Protein AF-A0A925LZ13-F1 (afdb_monomer)

Radius of gyration: 20.03 Å; Cα contacts (8 Å, |Δi|>4): 631; chains: 1; bounding box: 53×35×53 Å

Solvent-accessible surface area (backbone atoms only — not comparable to full-atom values): 12247 Å² total; per-residue (Å²): 123,67,67,60,50,55,46,53,31,52,48,55,41,48,53,58,71,66,52,56,82,67,32,75,48,78,46,70,73,47,80,40,49,39,68,42,67,43,74,51,25,27,38,43,37,16,72,66,11,35,38,29,21,58,50,27,52,18,35,38,39,35,62,61,14,45,35,37,39,27,34,27,33,33,29,36,68,44,72,87,72,89,57,51,84,60,32,39,16,12,34,36,39,34,74,78,40,48,81,47,51,43,69,25,37,48,37,59,39,59,42,74,44,78,76,48,68,76,46,57,78,37,70,60,68,61,47,74,67,51,76,41,31,32,76,37,62,35,23,33,28,37,38,34,27,31,27,42,50,30,37,42,45,52,74,32,88,60,42,47,54,37,70,42,68,45,82,36,46,64,46,74,34,35,34,34,36,49,59,40,59,62,80,39,75,48,68,45,41,35,38,41,36,45,96,55,41,32,34,67,26,38,37,37,34,38,24,34,91,50,84,70,76,93,30,56,49,86,42,93,79,22,54,73,75,46,63,55,95,60,46,73,68,56,67,67,64,131

Secondary structure (DSSP, 8-state):
-HHHHHHHHHHHHHHHHHPPTT-EEEPPSSEEES-EEE-SSEEEEEEEEEEEESSS-SEEE-TT-EEEEEEEEEEE-S-SSS--TTTTEEEEE-TT-EEEEEEEEEESEEES-GGGTT---B--SEEEEEEEETTS-EEEEEEEEESS-EEEEE-STTEEEE-SEE-SEEEEEEEEE----TTEEEEEEEEEE-SS-EEEEEEEEEEES-------TT-TTSPEEE--TTHHHHHT--

Foldseek 3Di:
DVPVLVVQQVVVLVVLVPDDAAEEDEADAEEHEDDHERAHAYEYADCQYEQEDCFDDSYEYDAQYEYEYENYEFENPHDPPPHDLRRQHRYEYDPNYHYAYYAYAYRGAHHDDPQQPQDDWFAAQEFEPEEAEAQAKAKEKEKTFFSAWWAKADPWPQWGKPPRTDGGFIDIIMIMGHRHHAQDWTWDWIWTGDPGHIYTYTYTYHYHNDDHPPDDSPDPPHYYRDDGPCNVVRVPDD

pLDDT: mean 91.52, std 9.77, range [44.94, 98.62]

Structure (mmCIF, N/CA/C/O backbone):
data_AF-A0A925LZ13-F1
#
_entry.id   AF-A0A925LZ13-F1
#
loop_
_atom_site.group_PDB
_atom_site.id
_atom_site.type_symbol
_atom_site.label_atom_id
_atom_site.label_alt_id
_atom_site.label_comp_id
_atom_site.label_asym_id
_atom_site.label_entity_id
_atom_site.label_seq_id
_atom_site.pdbx_PDB_ins_code
_atom_site.Cartn_x
_atom_site.Cartn_y
_atom_site.Cartn_z
_atom_site.occupancy
_atom_site.B_iso_or_equiv
_atom_site.auth_seq_id
_atom_site.auth_comp_id
_atom_site.auth_asym_id
_atom_site.auth_atom_id
_atom_site.pdbx_PDB_model_num
ATOM 1 N N . MET A 1 1 ? -27.399 -1.004 -10.487 1.00 52.03 1 MET A N 1
ATOM 2 C CA . MET A 1 1 ? -26.216 -1.666 -9.896 1.00 52.03 1 MET A CA 1
ATOM 3 C C . MET A 1 1 ? -25.896 -1.207 -8.466 1.00 52.03 1 MET A C 1
ATOM 5 O O . MET A 1 1 ? -25.243 -1.975 -7.780 1.00 52.03 1 MET A O 1
ATOM 9 N N . SER A 1 2 ? -26.399 -0.067 -7.952 1.00 61.53 2 SER A N 1
ATOM 10 C CA . SER A 1 2 ? -26.082 0.376 -6.571 1.00 61.53 2 SER A CA 1
ATOM 11 C C . SER A 1 2 ? -26.629 -0.528 -5.451 1.00 61.53 2 SER A C 1
ATOM 13 O O . SER A 1 2 ? -26.003 -0.662 -4.409 1.00 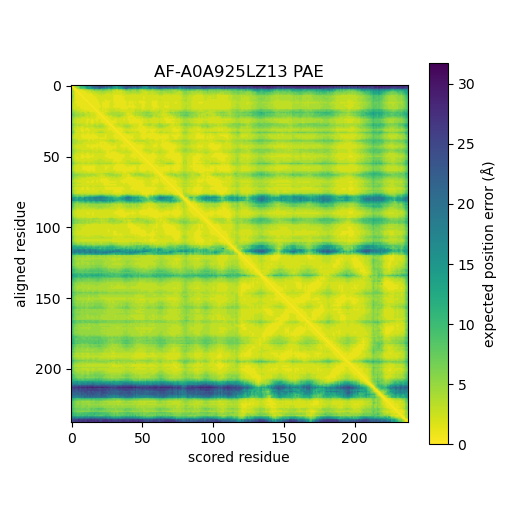61.53 2 SER A O 1
ATOM 15 N N . ASN A 1 3 ? -27.744 -1.233 -5.677 1.00 79.69 3 ASN A N 1
ATOM 16 C CA . ASN A 1 3 ? -28.437 -1.963 -4.607 1.00 79.69 3 ASN A CA 1
ATOM 17 C C . ASN A 1 3 ? -27.630 -3.133 -4.003 1.00 79.69 3 ASN A C 1
ATOM 19 O O . ASN A 1 3 ? -27.729 -3.372 -2.808 1.00 79.69 3 ASN A O 1
ATOM 23 N N . VAL A 1 4 ? -26.822 -3.854 -4.791 1.00 88.06 4 VAL A N 1
ATOM 24 C CA . VAL A 1 4 ? -26.085 -5.034 -4.284 1.00 88.06 4 VAL A CA 1
ATOM 25 C C . VAL A 1 4 ? -24.906 -4.614 -3.407 1.00 88.06 4 VAL A C 1
ATOM 27 O O . VAL A 1 4 ? -24.744 -5.137 -2.309 1.00 88.06 4 VAL A O 1
ATOM 30 N N . PHE A 1 5 ? -24.127 -3.625 -3.849 1.00 90.00 5 PHE A N 1
ATOM 31 C CA . PHE A 1 5 ? -23.012 -3.090 -3.069 1.00 90.00 5 PHE A CA 1
ATOM 32 C C . PHE A 1 5 ? -23.496 -2.420 -1.778 1.00 90.00 5 PHE A C 1
ATOM 34 O O . PHE A 1 5 ? -22.951 -2.683 -0.708 1.00 90.00 5 PHE A O 1
ATOM 41 N N . ASP A 1 6 ? -24.587 -1.653 -1.836 1.00 92.31 6 ASP A N 1
ATOM 42 C CA . ASP A 1 6 ? -25.179 -1.046 -0.640 1.00 92.31 6 ASP A CA 1
ATOM 43 C C . ASP A 1 6 ? -25.769 -2.074 0.334 1.00 92.31 6 ASP A C 1
ATOM 45 O O . ASP A 1 6 ? -25.769 -1.857 1.548 1.00 92.31 6 ASP A O 1
ATOM 49 N N . GLN A 1 7 ? -26.312 -3.187 -0.167 1.00 94.50 7 GLN A N 1
ATOM 50 C CA . GLN A 1 7 ? -26.764 -4.296 0.676 1.00 94.50 7 GLN A CA 1
ATOM 51 C C . GLN A 1 7 ? -25.583 -4.996 1.347 1.00 94.50 7 GLN A C 1
ATOM 53 O O . GLN A 1 7 ? -25.614 -5.172 2.562 1.00 94.50 7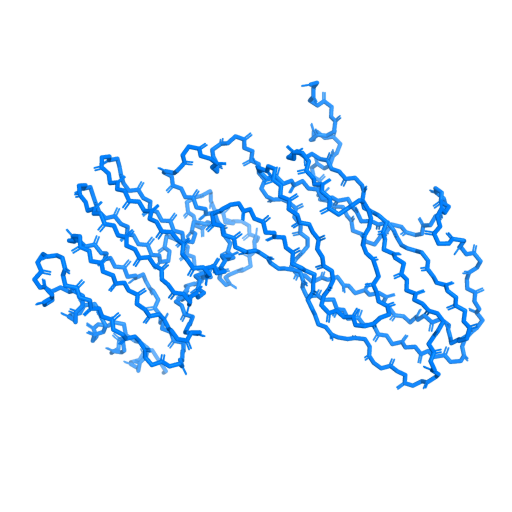 GLN A O 1
ATOM 58 N N . LEU A 1 8 ? -24.530 -5.321 0.590 1.00 95.62 8 LEU A N 1
ATOM 59 C CA . LEU A 1 8 ? -23.326 -5.959 1.122 1.00 95.62 8 LEU A CA 1
ATOM 60 C C . LEU A 1 8 ? -22.650 -5.087 2.187 1.00 95.62 8 LEU A C 1
ATOM 62 O O . LEU A 1 8 ? -22.361 -5.579 3.275 1.00 95.62 8 LEU A O 1
ATOM 66 N N . ARG A 1 9 ? -22.477 -3.782 1.921 1.00 96.81 9 ARG A N 1
ATOM 67 C CA . ARG A 1 9 ? -21.939 -2.826 2.902 1.00 96.81 9 ARG A CA 1
ATOM 68 C C . ARG A 1 9 ? -22.749 -2.828 4.191 1.00 96.81 9 ARG A C 1
ATOM 70 O O . ARG A 1 9 ? -22.185 -2.904 5.276 1.00 96.81 9 ARG A O 1
ATOM 77 N N . ARG A 1 10 ? -24.080 -2.720 4.079 1.00 97.12 10 ARG A N 1
ATOM 78 C CA . ARG A 1 10 ? -24.976 -2.683 5.245 1.00 97.12 10 ARG A CA 1
ATOM 79 C C . ARG A 1 10 ? -24.953 -3.987 6.028 1.00 97.12 10 ARG A C 1
ATOM 81 O O . ARG A 1 10 ? -25.009 -3.924 7.249 1.00 97.12 10 ARG A O 1
ATOM 88 N N . GLN A 1 11 ? -24.856 -5.127 5.348 1.00 97.00 11 GLN A N 1
ATOM 89 C CA . GLN A 1 11 ? -24.744 -6.422 6.007 1.00 97.00 11 GLN A CA 1
ATOM 90 C C . GLN A 1 11 ? -23.454 -6.504 6.826 1.00 97.00 11 GLN A C 1
ATOM 92 O O . GLN A 1 11 ? -23.523 -6.738 8.025 1.00 97.00 11 GLN A O 1
ATOM 97 N N . VAL A 1 12 ? -22.299 -6.208 6.220 1.00 97.62 12 VAL A N 1
ATOM 98 C CA . VAL A 1 12 ? -21.016 -6.240 6.943 1.00 97.62 12 VAL A CA 1
ATOM 99 C C . VAL A 1 12 ? -20.987 -5.222 8.078 1.00 97.62 12 VAL A C 1
ATOM 101 O O . VAL A 1 12 ? -20.499 -5.524 9.162 1.00 97.62 12 VAL A O 1
ATOM 104 N N . GLN A 1 13 ? -21.551 -4.030 7.871 1.00 98.44 13 GLN A N 1
ATOM 105 C CA . GLN A 1 13 ? -21.671 -3.045 8.942 1.00 98.44 13 GLN A CA 1
ATOM 106 C C . GLN A 1 13 ? -22.542 -3.562 10.097 1.00 98.44 13 GLN A C 1
ATOM 108 O O . GLN A 1 13 ? -22.174 -3.376 11.253 1.00 98.44 13 GLN A O 1
ATOM 113 N N . ALA A 1 14 ? -23.658 -4.238 9.807 1.00 98.06 14 ALA A N 1
ATOM 114 C CA . ALA A 1 14 ? -24.501 -4.848 10.831 1.00 98.06 14 ALA A CA 1
ATOM 115 C C . ALA A 1 14 ? -23.777 -5.979 11.577 1.00 98.06 14 ALA A C 1
ATOM 117 O O . ALA A 1 14 ? -23.921 -6.083 12.793 1.00 98.06 14 ALA A O 1
ATOM 118 N N . ASP A 1 15 ? -22.966 -6.778 10.879 1.00 97.81 15 ASP A N 1
ATOM 119 C CA . ASP A 1 15 ? -22.155 -7.831 11.494 1.00 97.81 15 ASP A CA 1
ATOM 120 C C . ASP A 1 15 ? -21.117 -7.222 12.451 1.00 97.81 15 ASP A C 1
ATOM 122 O O . ASP A 1 15 ? -21.039 -7.635 13.607 1.00 97.81 15 ASP A O 1
ATOM 126 N N . LEU A 1 16 ? -20.400 -6.171 12.024 1.00 97.75 16 LEU A N 1
ATOM 127 C CA . LEU A 1 16 ? -19.488 -5.393 12.877 1.00 97.75 16 LEU A CA 1
ATOM 128 C C . LEU A 1 16 ? -20.210 -4.814 14.106 1.00 97.75 16 LEU A C 1
ATOM 130 O O . LEU A 1 16 ? -19.730 -4.937 15.235 1.00 97.75 16 LEU A O 1
ATOM 134 N N . ASP A 1 17 ? -21.384 -4.213 13.901 1.00 97.19 17 ASP A N 1
ATOM 135 C CA . ASP A 1 17 ? -22.192 -3.605 14.962 1.00 97.19 17 ASP 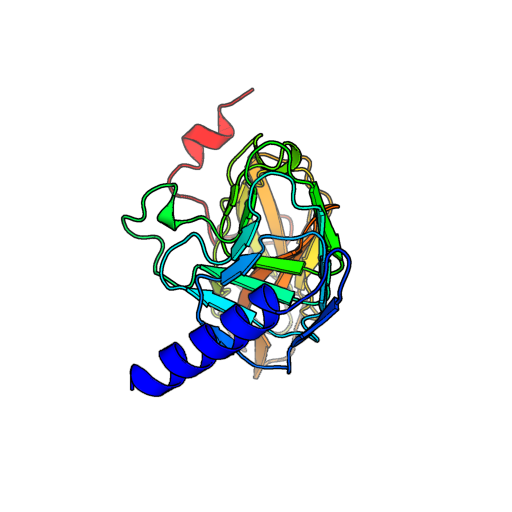A CA 1
ATOM 136 C C . ASP A 1 17 ? -22.856 -4.640 15.886 1.00 97.19 17 ASP A C 1
ATOM 138 O O . ASP A 1 17 ? -23.257 -4.289 17.001 1.00 97.19 17 ASP A O 1
ATOM 142 N N . GLY A 1 18 ? -22.941 -5.905 15.472 1.00 96.06 18 GLY A N 1
ATOM 143 C CA . GLY A 1 18 ? -23.460 -7.024 16.259 1.00 96.06 18 GLY A CA 1
ATOM 144 C C . GLY A 1 18 ? -22.417 -7.712 17.145 1.00 96.06 18 GLY A C 1
ATOM 145 O O . GLY A 1 18 ? -22.788 -8.440 18.067 1.00 96.06 18 GLY A O 1
ATOM 146 N N . LEU A 1 19 ? -21.119 -7.478 16.914 1.00 95.81 19 LEU A N 1
ATOM 147 C CA . LEU A 1 19 ? -20.057 -8.093 17.712 1.00 95.81 19 LEU A CA 1
ATOM 148 C C . LEU A 1 19 ? -20.045 -7.579 19.153 1.00 95.81 19 LEU A C 1
ATOM 150 O O . LEU A 1 19 ? -20.185 -6.383 19.428 1.00 95.81 19 LEU A O 1
ATOM 154 N N . HIS A 1 20 ? -19.774 -8.494 20.080 1.00 92.06 20 HIS A N 1
ATOM 155 C CA . HIS A 1 20 ? -19.422 -8.150 21.452 1.00 92.06 20 HIS A CA 1
ATOM 156 C C . HIS A 1 20 ? -18.004 -7.557 21.524 1.00 92.06 20 HIS A C 1
ATOM 158 O O . HIS A 1 20 ? -17.183 -7.745 20.626 1.00 92.06 20 HIS A O 1
ATOM 164 N N . GLN A 1 21 ? -17.704 -6.849 22.616 1.00 94.56 21 GLN A N 1
ATOM 165 C CA . GLN A 1 21 ? -16.373 -6.301 22.885 1.00 94.56 21 GLN A CA 1
ATOM 166 C C . GLN A 1 21 ? -15.316 -7.419 22.900 1.00 94.56 21 GLN A C 1
ATOM 168 O O . GLN A 1 21 ? -15.448 -8.386 23.646 1.00 94.56 21 GLN A O 1
ATOM 173 N N . GLY A 1 22 ? -14.264 -7.266 22.099 1.00 94.12 22 GLY A N 1
ATOM 174 C CA . GLY A 1 22 ? -13.201 -8.256 21.904 1.00 94.12 22 GLY A CA 1
ATOM 175 C C . GLY A 1 22 ? -13.546 -9.377 20.917 1.00 94.12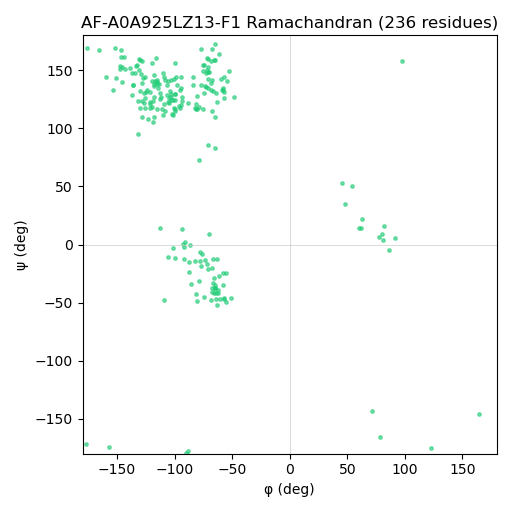 22 GLY A C 1
ATOM 176 O O . GLY A 1 22 ? -12.745 -10.293 20.758 1.00 94.12 22 GLY A O 1
ATOM 177 N N . GLY A 1 23 ? -14.716 -9.325 20.269 1.00 96.62 23 GLY A N 1
ATOM 178 C CA . GLY A 1 23 ? -15.145 -10.321 19.289 1.00 96.62 23 GLY A CA 1
ATOM 179 C C . GLY A 1 23 ? -14.273 -10.351 18.030 1.00 96.62 23 GLY A C 1
ATOM 180 O O . GLY A 1 23 ? -13.399 -9.510 17.825 1.00 96.62 23 GLY A O 1
ATOM 181 N N . SER A 1 24 ? -14.510 -11.333 17.164 1.00 97.69 24 SER A N 1
ATOM 182 C CA . SER A 1 24 ? -13.821 -11.460 15.875 1.00 97.69 24 SER A CA 1
ATOM 183 C C . SER A 1 24 ? -14.827 -11.605 14.739 1.00 97.69 24 SER A C 1
ATOM 185 O O . SER A 1 24 ? -15.859 -12.253 14.917 1.00 97.69 24 SER A O 1
ATOM 187 N N . LEU A 1 25 ? -14.522 -11.006 13.589 1.00 98.19 25 LEU A N 1
ATOM 188 C CA . LEU A 1 25 ? -15.266 -11.177 12.343 1.00 98.19 25 LEU A CA 1
ATOM 189 C C . LEU A 1 25 ? -14.310 -11.640 11.250 1.00 98.19 25 LEU A C 1
ATOM 191 O O . LEU A 1 25 ? -13.256 -11.040 11.047 1.00 98.19 25 LEU A O 1
ATOM 195 N N . GLU A 1 26 ? -14.712 -12.685 10.540 1.00 98.25 26 GLU A N 1
ATOM 196 C CA . GLU A 1 26 ? -14.018 -13.185 9.358 1.00 98.25 26 GLU A CA 1
ATOM 197 C C . GLU A 1 26 ? -14.779 -12.736 8.110 1.00 98.25 26 GLU A C 1
ATOM 199 O O . GLU A 1 26 ? -15.997 -12.913 8.006 1.00 98.25 26 GLU A O 1
ATOM 204 N N . LEU A 1 27 ? -14.065 -12.146 7.157 1.00 97.56 27 LEU A N 1
ATOM 205 C CA . LEU A 1 27 ? -14.599 -11.798 5.849 1.00 97.56 27 LEU A CA 1
ATOM 206 C C . LEU A 1 27 ? -14.300 -12.916 4.848 1.00 97.56 27 LEU A C 1
ATOM 208 O O . LEU A 1 27 ? -13.241 -13.540 4.857 1.00 97.56 27 LEU A O 1
ATOM 212 N N . GLY A 1 28 ? -15.238 -13.144 3.932 1.00 94.94 28 GLY A N 1
ATOM 213 C CA . GLY A 1 28 ? -14.989 -13.976 2.761 1.00 94.94 28 GLY A CA 1
ATOM 214 C C . GLY A 1 28 ? -14.059 -13.261 1.782 1.00 94.94 28 GLY A C 1
ATOM 215 O O . GLY A 1 28 ? -14.052 -12.037 1.696 1.00 94.94 28 GLY A O 1
ATOM 216 N N . ARG A 1 29 ? -13.296 -14.016 0.990 1.00 95.12 29 ARG A N 1
ATOM 217 C CA . ARG A 1 29 ? -12.350 -13.454 0.015 1.00 95.12 29 ARG A CA 1
ATOM 218 C C . ARG A 1 29 ? -13.070 -12.806 -1.176 1.00 95.12 29 ARG A C 1
ATOM 220 O O . ARG A 1 29 ? -13.274 -13.445 -2.207 1.00 95.12 29 ARG A O 1
ATOM 227 N N . GLN A 1 30 ? -13.450 -11.543 -1.022 1.00 95.62 30 GLN A N 1
ATOM 228 C CA . GLN A 1 30 ? -14.119 -10.728 -2.036 1.00 95.62 30 GLN A CA 1
ATOM 229 C C . GLN A 1 30 ? -13.906 -9.229 -1.773 1.00 95.62 30 GLN A C 1
ATOM 231 O O . GLN A 1 30 ? -13.159 -8.835 -0.875 1.00 95.62 30 GLN A O 1
ATOM 236 N N . GLU A 1 31 ? -14.574 -8.397 -2.565 1.00 97.12 31 GLU A N 1
ATOM 237 C CA . GLU A 1 31 ? -14.569 -6.947 -2.418 1.00 97.12 31 GLU A CA 1
ATOM 238 C C . GLU A 1 31 ? -15.767 -6.464 -1.596 1.00 97.12 31 GLU A C 1
ATOM 240 O O . GLU A 1 31 ? -16.913 -6.843 -1.843 1.00 97.12 31 GLU A O 1
ATOM 245 N N . TYR A 1 32 ? -15.492 -5.582 -0.642 1.00 97.69 32 TYR A N 1
ATOM 246 C CA . TYR A 1 32 ? -16.457 -4.988 0.262 1.00 97.69 32 TYR A CA 1
ATOM 247 C C . TYR A 1 32 ? -16.470 -3.469 0.084 1.00 97.69 32 TYR A C 1
ATOM 249 O O . TYR A 1 32 ? -15.460 -2.808 0.328 1.00 97.69 32 TYR A O 1
ATOM 257 N N . PRO A 1 33 ? -17.603 -2.886 -0.323 1.00 97.19 33 PRO A N 1
ATOM 258 C CA . PRO A 1 33 ? -17.723 -1.440 -0.420 1.00 97.19 33 PRO A CA 1
ATOM 259 C C . PRO A 1 33 ? -17.705 -0.804 0.975 1.00 97.19 33 PRO A C 1
ATOM 261 O O . PRO A 1 33 ? -18.423 -1.236 1.877 1.00 97.19 33 PRO A O 1
ATOM 264 N N . GLY A 1 34 ? -16.900 0.239 1.130 1.00 96.25 34 GLY A N 1
ATOM 265 C CA . GLY A 1 34 ? -16.884 1.142 2.271 1.00 96.25 34 GLY A CA 1
ATOM 266 C C . GLY A 1 34 ? -17.868 2.315 2.111 1.00 96.25 34 GLY A C 1
ATOM 267 O O . GLY A 1 34 ? -18.609 2.389 1.127 1.00 96.25 34 GLY A O 1
ATOM 268 N N . PRO A 1 35 ? -17.904 3.242 3.083 1.00 97.69 35 PRO A N 1
ATOM 269 C CA . PRO A 1 35 ? -17.146 3.194 4.327 1.00 97.69 35 PRO A CA 1
ATOM 270 C C . PRO A 1 35 ? -17.676 2.119 5.287 1.00 97.69 35 PRO A C 1
ATOM 272 O O . PRO A 1 35 ? -18.885 1.855 5.328 1.00 97.69 35 PRO A O 1
ATOM 275 N N . LEU A 1 36 ? -16.769 1.539 6.076 1.00 98.50 36 LEU A N 1
ATOM 276 C CA . LEU A 1 36 ? -17.087 0.690 7.228 1.00 98.50 36 LEU A CA 1
ATOM 277 C C . LEU A 1 36 ? -16.555 1.326 8.515 1.00 98.50 36 LEU A C 1
ATOM 279 O O . LEU A 1 36 ? -15.509 1.976 8.520 1.00 98.50 36 LEU A O 1
ATOM 283 N N . THR A 1 37 ? -17.276 1.144 9.618 1.00 98.50 37 THR A N 1
ATOM 284 C CA . THR A 1 37 ? -16.927 1.728 10.916 1.00 98.50 37 THR A CA 1
ATOM 285 C C . THR A 1 37 ? -16.842 0.656 11.992 1.00 98.50 37 THR A C 1
ATOM 287 O O . THR A 1 37 ? -17.802 -0.081 12.219 1.00 98.50 37 THR A O 1
ATOM 290 N N . ILE A 1 38 ? -15.704 0.608 12.682 1.00 98.19 38 ILE A N 1
ATOM 291 C CA . ILE A 1 38 ? -15.440 -0.278 13.812 1.00 98.19 38 ILE A CA 1
ATOM 292 C C . ILE A 1 38 ? -15.558 0.538 15.100 1.00 98.19 38 ILE A C 1
ATOM 294 O O . ILE A 1 38 ? -14.750 1.426 15.366 1.00 98.19 38 ILE A O 1
ATOM 298 N N . ARG A 1 39 ? -16.587 0.225 15.894 1.00 96.69 39 ARG A N 1
ATOM 299 C CA . ARG A 1 39 ? -16.954 0.969 17.117 1.00 96.69 39 ARG A CA 1
ATOM 300 C C . ARG A 1 39 ? -16.477 0.331 18.413 1.00 96.69 39 ARG A C 1
ATOM 302 O O . ARG A 1 39 ? -16.604 0.908 19.487 1.00 96.69 39 ARG A O 1
ATOM 309 N N . ARG A 1 40 ? -16.016 -0.913 18.331 1.00 95.12 40 ARG A N 1
ATOM 310 C CA . ARG A 1 40 ? -15.682 -1.755 19.481 1.00 95.12 40 ARG A CA 1
ATOM 311 C C . ARG A 1 40 ? -14.340 -2.411 19.245 1.00 95.12 40 ARG A C 1
ATOM 313 O O . ARG A 1 40 ? -13.950 -2.618 18.098 1.00 95.12 40 ARG A O 1
ATOM 320 N N . SER A 1 41 ? -13.645 -2.753 20.325 1.00 97.56 41 SER A N 1
ATOM 321 C CA . SER A 1 41 ? -12.406 -3.516 20.185 1.00 97.56 41 SER A CA 1
ATOM 322 C C . SER A 1 41 ? -12.720 -4.883 19.593 1.00 97.56 41 SER A C 1
ATOM 324 O O . SER A 1 41 ? -13.639 -5.542 20.077 1.00 97.56 41 SER A O 1
ATOM 326 N N . MET A 1 42 ? -12.001 -5.292 18.553 1.00 98.00 42 MET A N 1
ATOM 327 C CA . MET A 1 42 ? -12.272 -6.531 17.821 1.00 98.00 42 MET A CA 1
ATOM 328 C C . MET A 1 42 ? -11.102 -6.914 16.912 1.00 98.00 42 MET A C 1
ATOM 330 O O . MET A 1 42 ? -10.214 -6.098 16.655 1.00 98.00 42 MET A O 1
ATOM 334 N N . THR A 1 43 ? -11.143 -8.146 16.409 1.00 98.62 43 THR A N 1
ATOM 335 C CA . THR A 1 43 ? -10.275 -8.612 15.321 1.00 98.62 43 THR A CA 1
ATOM 336 C C . THR A 1 43 ? -11.081 -8.739 14.032 1.00 98.62 43 THR A C 1
ATOM 338 O O . THR A 1 43 ? -12.118 -9.405 14.018 1.00 98.62 43 THR A O 1
ATOM 341 N N . LEU A 1 44 ? -10.597 -8.145 12.943 1.00 98.50 44 LEU A N 1
ATOM 342 C CA . LEU A 1 44 ? -11.142 -8.328 11.599 1.00 98.50 44 LEU A CA 1
ATOM 343 C C . LEU A 1 44 ? -10.142 -9.119 10.757 1.00 98.50 44 LEU A C 1
ATOM 345 O O . LEU A 1 44 ? -9.068 -8.617 10.425 1.00 98.50 44 LEU A O 1
ATOM 349 N N . GLU A 1 45 ? -10.502 -10.348 10.406 1.00 98.38 45 GLU A N 1
ATOM 350 C CA . GLU A 1 45 ? -9.711 -11.227 9.547 1.00 98.38 45 GLU A CA 1
ATOM 351 C C . GLU A 1 45 ? -10.266 -11.194 8.123 1.00 98.38 45 GLU A C 1
ATOM 353 O O . GLU A 1 45 ? -11.415 -11.555 7.875 1.00 98.38 45 GLU A O 1
ATOM 358 N N . GLY A 1 46 ? -9.457 -10.711 7.183 1.00 97.69 46 GLY A N 1
ATOM 359 C CA . GLY A 1 46 ? -9.873 -10.472 5.809 1.00 97.69 46 GLY A CA 1
ATOM 360 C C . GLY A 1 46 ? -9.737 -11.673 4.877 1.00 97.69 46 GLY A C 1
ATOM 361 O O . GLY A 1 46 ? -10.394 -11.690 3.840 1.00 97.69 46 GLY A O 1
ATOM 362 N N . HIS A 1 47 ? -8.861 -12.644 5.166 1.00 96.38 47 HIS A N 1
ATOM 363 C CA . HIS A 1 47 ? -8.522 -13.734 4.235 1.00 96.38 47 HIS A CA 1
ATOM 364 C C . HIS A 1 47 ? -8.199 -13.267 2.793 1.00 96.38 47 HIS A C 1
ATOM 366 O O . HIS A 1 47 ? -8.502 -13.939 1.801 1.00 96.38 47 HIS A O 1
ATOM 372 N N . GLY A 1 48 ? -7.574 -12.094 2.663 1.00 95.69 48 GLY A N 1
ATOM 373 C CA . GLY A 1 48 ? -7.247 -11.442 1.395 1.00 95.69 48 GLY A CA 1
ATOM 374 C C . GLY A 1 48 ? -8.398 -10.656 0.760 1.00 95.69 48 GLY A C 1
ATOM 375 O O . GLY A 1 48 ? -8.327 -10.367 -0.435 1.00 95.69 48 GLY A O 1
ATOM 376 N N . ALA A 1 49 ? -9.457 -10.349 1.512 1.00 98.06 49 ALA A N 1
ATOM 377 C CA . ALA A 1 49 ? -10.526 -9.449 1.093 1.00 98.06 49 ALA A CA 1
ATOM 378 C C . ALA A 1 49 ? -10.027 -8.010 0.892 1.00 98.06 49 ALA A C 1
ATOM 380 O O . ALA A 1 49 ? -9.025 -7.592 1.479 1.00 98.06 49 ALA A O 1
ATOM 381 N N . THR A 1 50 ? -10.781 -7.239 0.111 1.00 98.50 50 THR A N 1
ATOM 382 C CA . THR A 1 50 ? -10.530 -5.810 -0.103 1.00 98.50 50 THR A CA 1
ATOM 383 C C . THR A 1 50 ? -11.720 -5.000 0.380 1.00 98.50 50 THR A C 1
ATOM 385 O O . THR A 1 50 ? -12.823 -5.192 -0.121 1.00 98.50 50 THR A O 1
ATOM 388 N N . ILE A 1 51 ? -11.508 -4.061 1.299 1.00 98.56 51 ILE A N 1
ATOM 389 C CA . ILE A 1 51 ? -12.470 -2.997 1.595 1.00 98.56 51 ILE A CA 1
ATOM 390 C C . ILE A 1 51 ? -12.083 -1.785 0.753 1.00 98.56 51 ILE A C 1
ATOM 392 O O . ILE A 1 51 ? -10.932 -1.350 0.801 1.00 98.56 51 ILE A O 1
ATOM 396 N N . TRP A 1 52 ? -13.015 -1.234 -0.017 1.00 98.12 52 TRP A N 1
ATOM 397 C CA . TRP A 1 52 ? -12.707 -0.142 -0.938 1.00 98.12 52 TRP A CA 1
ATOM 398 C C . TRP A 1 52 ? -13.771 0.947 -0.962 1.00 98.12 52 TRP A C 1
ATOM 400 O O . TRP A 1 52 ? -14.953 0.691 -0.748 1.00 98.12 52 TRP A O 1
ATOM 410 N N . ALA A 1 53 ? -13.359 2.169 -1.275 1.00 96.88 53 ALA A N 1
ATOM 411 C CA . ALA A 1 53 ? -14.266 3.245 -1.662 1.00 96.88 53 ALA A CA 1
ATOM 412 C C . ALA A 1 53 ? -13.608 4.117 -2.739 1.00 96.88 53 ALA A C 1
ATOM 414 O O . ALA A 1 53 ? -12.391 4.067 -2.930 1.00 96.88 53 ALA A O 1
ATOM 415 N N . LEU A 1 54 ? -14.404 4.897 -3.474 1.00 94.69 54 LEU A N 1
ATOM 416 C CA . LEU A 1 54 ? -13.858 5.862 -4.436 1.00 94.69 54 LEU A CA 1
ATOM 417 C C . LEU A 1 54 ? -13.113 6.987 -3.714 1.00 94.69 54 LEU A C 1
ATOM 419 O O . LEU A 1 54 ? -12.030 7.371 -4.136 1.00 94.69 54 LEU A O 1
ATOM 423 N N . THR A 1 55 ? -13.667 7.451 -2.599 1.00 95.12 55 THR A N 1
ATOM 424 C CA . THR A 1 55 ? -13.075 8.455 -1.720 1.00 95.12 55 THR A CA 1
ATOM 425 C C . THR A 1 55 ? -13.122 7.974 -0.274 1.00 95.12 55 THR A C 1
ATOM 427 O O . THR A 1 55 ? -13.984 7.185 0.120 1.00 95.12 55 THR A O 1
ATOM 430 N N . GLY A 1 56 ? -12.144 8.416 0.501 1.00 95.06 56 GLY A N 1
ATOM 431 C CA . GLY A 1 56 ? -11.977 8.128 1.913 1.00 95.06 56 GLY A CA 1
ATOM 432 C C . GLY A 1 56 ? -12.907 8.922 2.837 1.00 95.06 56 GLY A C 1
ATOM 433 O O . GLY A 1 56 ? -13.525 9.900 2.410 1.00 95.06 56 GLY A O 1
ATOM 434 N N . PRO A 1 57 ? -12.975 8.541 4.126 1.00 97.31 57 PRO A N 1
ATOM 435 C CA . PRO A 1 57 ? -12.320 7.380 4.738 1.00 97.31 57 PRO A CA 1
ATOM 436 C C . PRO A 1 57 ? -12.960 6.040 4.329 1.00 97.31 57 PRO A C 1
ATOM 438 O O . PRO A 1 57 ? -14.179 5.909 4.346 1.00 97.31 57 PRO A O 1
ATOM 441 N N . VAL A 1 58 ? -12.156 5.021 4.001 1.00 98.44 58 VAL A N 1
ATOM 442 C CA . VAL A 1 58 ? -12.665 3.682 3.615 1.00 98.44 58 VAL A CA 1
ATOM 443 C C . VAL A 1 58 ? -13.021 2.841 4.847 1.00 98.44 58 VAL A C 1
ATOM 445 O O . VAL A 1 58 ? -14.064 2.186 4.888 1.00 98.44 58 VAL A O 1
ATOM 448 N N . LEU A 1 59 ? -12.166 2.876 5.869 1.00 98.56 59 LEU A N 1
ATOM 449 C CA . LEU A 1 59 ? -12.363 2.210 7.152 1.00 98.56 59 LEU A CA 1
ATOM 450 C C . LEU A 1 59 ? -12.123 3.203 8.291 1.00 98.56 59 LEU A C 1
ATOM 452 O O . LEU A 1 59 ? -11.112 3.902 8.308 1.00 98.56 59 LEU A O 1
ATOM 456 N N . ILE A 1 60 ? -13.039 3.249 9.253 1.00 98.44 60 ILE A N 1
ATOM 457 C CA . ILE A 1 60 ? -12.978 4.157 10.402 1.00 98.44 60 ILE A CA 1
ATOM 458 C C . ILE A 1 60 ? -12.899 3.330 11.684 1.00 98.44 60 ILE A C 1
ATOM 460 O O . ILE A 1 60 ? -13.759 2.485 11.927 1.00 98.44 60 ILE A O 1
ATOM 464 N N . VAL A 1 61 ? -11.902 3.603 12.522 1.00 98.06 61 VAL A N 1
ATOM 465 C CA . VAL A 1 61 ? -11.791 3.091 13.894 1.00 98.06 61 VAL A CA 1
ATOM 466 C C . VAL A 1 61 ? -12.218 4.207 14.846 1.00 98.06 61 VAL A C 1
ATOM 468 O O . VAL A 1 61 ? -11.547 5.239 14.932 1.00 98.06 61 VAL A O 1
ATOM 471 N N . GLU A 1 62 ? -13.362 4.032 15.513 1.00 96.75 62 GLU A N 1
ATOM 472 C CA . GLU A 1 62 ? -13.910 5.039 16.432 1.00 96.75 62 GLU A CA 1
ATOM 473 C C . GLU A 1 62 ? -13.142 5.107 17.756 1.00 96.75 62 GLU A C 1
ATOM 475 O O . GLU A 1 62 ? -12.541 4.128 18.205 1.00 96.75 62 GLU A O 1
ATOM 480 N N . ALA A 1 63 ? -13.213 6.282 18.389 1.00 94.88 63 ALA A N 1
ATOM 481 C CA . ALA A 1 63 ? -12.510 6.615 19.621 1.00 94.88 63 ALA A CA 1
ATOM 482 C C . ALA A 1 63 ? -12.657 5.533 20.706 1.00 94.88 63 ALA A C 1
ATOM 484 O O . ALA A 1 63 ? -13.763 5.156 21.093 1.00 94.88 63 ALA A O 1
ATOM 485 N N . GLY A 1 64 ? -11.524 5.072 21.240 1.00 91.88 64 GLY A N 1
ATOM 486 C CA . GLY A 1 64 ? -11.474 4.096 22.333 1.00 91.88 64 GLY A CA 1
ATOM 487 C C . GLY A 1 64 ? -11.534 2.631 21.893 1.00 91.88 64 GLY A C 1
ATOM 488 O O . GLY A 1 64 ? -11.369 1.743 22.735 1.00 91.88 64 GLY A O 1
ATOM 489 N N . ALA A 1 65 ? -11.728 2.349 20.602 1.00 94.50 65 ALA A N 1
ATOM 490 C CA . ALA A 1 65 ? -11.630 0.991 20.083 1.00 94.50 65 ALA A CA 1
ATOM 491 C C . ALA A 1 65 ? -10.164 0.518 20.036 1.00 94.50 65 ALA A C 1
ATOM 493 O O . ALA A 1 65 ? -9.238 1.291 19.806 1.00 94.50 65 ALA A O 1
ATOM 494 N N . LYS A 1 66 ? -9.960 -0.785 20.244 1.00 96.56 66 LYS A N 1
ATOM 495 C CA . LYS A 1 66 ? -8.666 -1.466 20.056 1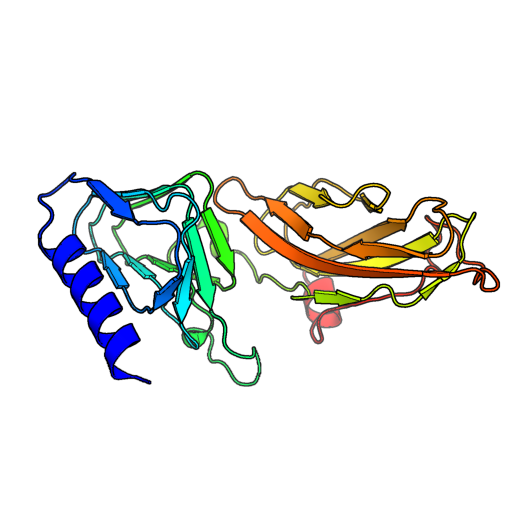.00 96.56 66 LYS A CA 1
ATOM 496 C C . LYS A 1 66 ? -8.851 -2.527 18.987 1.00 96.56 66 LYS A C 1
ATOM 498 O O . LYS A 1 66 ? -9.520 -3.527 19.247 1.00 96.56 66 LYS A O 1
ATOM 503 N N . VAL A 1 67 ? -8.346 -2.277 17.791 1.00 97.94 67 VAL A N 1
ATOM 504 C CA . VAL A 1 67 ? -8.670 -3.070 16.605 1.00 97.94 67 VAL A CA 1
ATOM 505 C C . VAL A 1 67 ? -7.434 -3.794 16.107 1.00 97.94 67 VAL A C 1
ATOM 507 O O . VAL A 1 67 ? -6.376 -3.185 15.988 1.00 97.94 67 VAL A O 1
ATOM 510 N N . HIS A 1 68 ? -7.592 -5.076 15.787 1.00 98.38 68 HIS A N 1
ATOM 511 C CA . HIS A 1 68 ? -6.590 -5.858 15.069 1.00 98.38 68 HIS A CA 1
ATOM 512 C C . HIS A 1 68 ? -7.100 -6.183 13.667 1.00 98.38 68 HIS A C 1
ATOM 514 O O . HIS A 1 68 ? -8.119 -6.861 13.528 1.00 98.38 68 HIS A O 1
ATOM 520 N N . LEU A 1 69 ? -6.430 -5.696 12.625 1.00 98.56 69 LEU A N 1
ATOM 521 C CA . LEU A 1 69 ? -6.772 -6.013 11.235 1.00 98.56 69 LEU A CA 1
ATOM 522 C C . LEU A 1 69 ? -5.773 -7.022 10.674 1.00 98.56 69 LEU A C 1
ATOM 524 O O . LEU A 1 69 ? -4.564 -6.816 10.775 1.00 98.56 69 LEU A O 1
ATOM 528 N N . LYS A 1 70 ? -6.278 -8.081 10.039 1.00 98.38 70 LYS A N 1
ATOM 529 C CA . LYS A 1 70 ? -5.463 -9.179 9.516 1.00 98.38 70 LYS A CA 1
ATOM 530 C C . LYS A 1 70 ? -5.763 -9.491 8.056 1.00 98.38 70 LYS A C 1
ATOM 532 O O . LYS A 1 70 ? -6.932 -9.545 7.680 1.00 98.38 70 LYS A O 1
ATOM 537 N N . ASN A 1 71 ? -4.722 -9.758 7.262 1.00 98.06 71 ASN A N 1
ATOM 538 C CA . ASN A 1 71 ? -4.803 -10.276 5.886 1.00 98.06 71 ASN A CA 1
ATOM 539 C C . ASN A 1 71 ? -5.860 -9.551 5.035 1.00 98.06 71 ASN A C 1
ATOM 541 O O . ASN A 1 71 ? -6.766 -10.169 4.472 1.00 98.06 71 ASN A O 1
ATOM 545 N N . LEU A 1 72 ? -5.781 -8.225 4.984 1.00 97.94 72 LEU A N 1
ATOM 546 C CA . LEU A 1 72 ? -6.830 -7.369 4.435 1.00 97.94 72 LEU A CA 1
ATOM 547 C C . LEU A 1 72 ? -6.225 -6.312 3.517 1.00 97.94 72 LEU A C 1
ATOM 549 O O . LEU A 1 72 ? -5.126 -5.820 3.767 1.00 97.94 72 LEU A O 1
ATOM 553 N N . ARG A 1 73 ? -6.957 -5.916 2.478 1.00 98.44 73 ARG A N 1
ATOM 554 C CA . ARG A 1 73 ? -6.646 -4.714 1.701 1.00 98.44 73 ARG A CA 1
ATOM 555 C C . ARG A 1 73 ? -7.632 -3.607 2.019 1.00 98.44 73 ARG A C 1
ATOM 557 O O . ARG A 1 73 ? -8.831 -3.862 2.100 1.00 98.44 73 ARG A O 1
ATOM 564 N N . VAL A 1 74 ? -7.136 -2.385 2.171 1.00 98.50 74 VAL A N 1
ATOM 565 C CA . VAL A 1 74 ? -7.974 -1.190 2.323 1.00 98.50 74 VAL A CA 1
ATOM 566 C C . VAL A 1 74 ? -7.573 -0.163 1.272 1.00 98.50 74 VAL A C 1
ATOM 568 O O . VAL A 1 74 ? -6.427 0.294 1.256 1.00 98.50 74 VAL A O 1
ATOM 571 N N . GLU A 1 75 ? -8.497 0.178 0.373 1.00 97.50 75 GLU A N 1
ATOM 572 C CA . GLU A 1 75 ? -8.175 0.921 -0.849 1.00 97.50 75 GLU A CA 1
ATOM 573 C C . GLU A 1 75 ? -9.098 2.120 -1.104 1.00 97.50 75 GLU A C 1
ATOM 575 O O . GLU A 1 75 ? -10.310 1.983 -1.273 1.00 97.50 75 GLU A O 1
ATOM 580 N N . VAL A 1 76 ? -8.497 3.302 -1.226 1.00 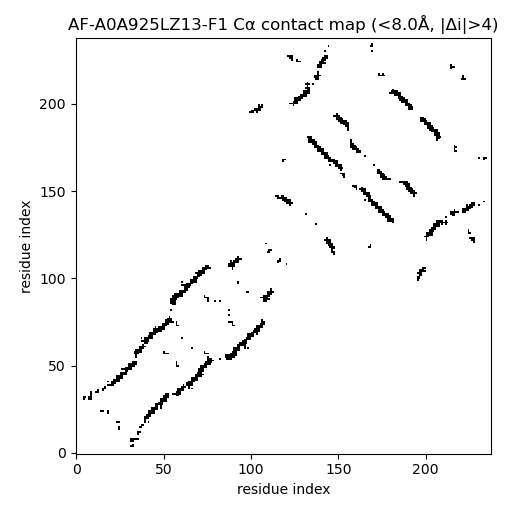95.75 76 VAL A N 1
ATOM 581 C CA . VAL A 1 76 ? -9.077 4.421 -1.971 1.00 95.75 76 VAL A CA 1
ATOM 582 C C . VAL A 1 76 ? -8.799 4.174 -3.452 1.00 95.75 76 VAL A C 1
ATOM 584 O O . VAL A 1 76 ? -7.647 4.087 -3.886 1.00 95.75 76 VAL A O 1
ATOM 587 N N . THR A 1 77 ? -9.868 4.011 -4.223 1.00 93.69 77 THR A N 1
ATOM 588 C CA . THR A 1 77 ? -9.827 3.571 -5.629 1.00 93.69 77 THR A CA 1
ATOM 589 C C . THR A 1 77 ? -10.091 4.693 -6.625 1.00 93.69 77 THR A C 1
ATOM 591 O O . THR A 1 77 ? -9.858 4.501 -7.818 1.00 93.69 77 THR A O 1
ATOM 594 N N . GLY A 1 78 ? -10.537 5.861 -6.154 1.00 87.75 78 GLY A N 1
ATOM 595 C CA . GLY A 1 78 ? -10.706 7.043 -6.988 1.00 87.75 78 GLY A CA 1
ATOM 596 C C . GLY A 1 78 ? -9.396 7.518 -7.616 1.00 87.75 78 GLY A C 1
ATOM 597 O O . GLY A 1 78 ? -8.286 7.130 -7.225 1.00 87.75 78 GLY A O 1
ATOM 598 N N . GLU A 1 79 ? -9.537 8.368 -8.625 1.00 78.81 79 GLU A N 1
ATOM 599 C CA . GLU A 1 79 ? -8.411 9.051 -9.251 1.00 78.81 79 GLU A CA 1
ATOM 600 C C . GLU A 1 79 ? -7.889 10.145 -8.320 1.00 78.81 79 GLU A C 1
ATOM 602 O O . GLU A 1 79 ? -8.675 10.902 -7.765 1.00 78.81 79 GLU A O 1
ATOM 607 N N . ASP A 1 80 ? -6.567 10.263 -8.177 1.00 71.00 80 ASP A N 1
ATOM 608 C CA . ASP A 1 80 ? -5.920 11.222 -7.257 1.00 71.00 80 ASP A CA 1
ATOM 609 C C . ASP A 1 80 ? -6.064 12.691 -7.716 1.00 71.00 80 ASP A C 1
ATOM 611 O O . ASP A 1 80 ? -5.413 13.586 -7.185 1.00 71.00 80 ASP A O 1
ATOM 615 N N . ILE A 1 81 ? -6.886 12.947 -8.736 1.00 69.81 81 ILE A N 1
ATOM 616 C CA . ILE A 1 81 ? -7.124 14.271 -9.301 1.00 69.81 81 ILE A CA 1
ATOM 617 C C . ILE A 1 81 ? -8.150 14.978 -8.413 1.00 69.81 81 ILE A C 1
ATOM 619 O O . ILE A 1 81 ? -9.262 14.490 -8.235 1.00 69.81 81 ILE A O 1
ATOM 623 N N . ASP A 1 82 ? -7.762 16.126 -7.860 1.00 71.44 82 ASP A N 1
ATOM 624 C CA . ASP A 1 82 ? -8.608 17.013 -7.049 1.00 71.44 82 ASP A CA 1
ATOM 625 C C . ASP A 1 82 ? -9.161 16.419 -5.735 1.00 71.44 82 ASP A C 1
ATOM 627 O O . ASP A 1 82 ? -10.032 17.029 -5.112 1.00 71.44 82 ASP A O 1
ATOM 631 N N . MET A 1 83 ? -8.642 15.278 -5.260 1.00 79.81 83 MET A N 1
ATOM 632 C CA . MET A 1 83 ? -9.003 14.764 -3.934 1.00 79.81 83 MET A CA 1
ATOM 633 C C . MET A 1 83 ? -8.480 15.680 -2.826 1.00 79.81 83 MET A C 1
ATOM 635 O O . MET A 1 83 ? -7.307 16.057 -2.780 1.00 79.81 83 MET A O 1
ATOM 639 N N . SER A 1 84 ? -9.349 16.001 -1.874 1.00 85.94 84 SER A N 1
ATOM 640 C CA . SER A 1 84 ? -8.931 16.625 -0.624 1.00 85.94 84 SER A CA 1
ATOM 641 C C . SER A 1 84 ? -8.119 15.644 0.242 1.00 85.94 84 SER A C 1
ATOM 643 O O . SER A 1 84 ? -8.303 14.427 0.149 1.00 85.94 84 SER A O 1
ATOM 645 N N . PRO A 1 85 ? -7.284 16.131 1.181 1.00 86.19 85 PRO A N 1
ATOM 646 C CA . PRO A 1 85 ? -6.504 15.261 2.068 1.00 86.19 85 PRO A CA 1
ATOM 647 C C . PRO A 1 85 ? -7.332 14.248 2.875 1.00 86.19 85 PRO A C 1
ATOM 649 O O . PRO A 1 85 ? -6.803 13.228 3.308 1.00 86.19 85 PRO A O 1
ATOM 652 N N . THR A 1 86 ? -8.616 14.533 3.112 1.00 88.38 86 THR A N 1
ATOM 653 C CA . THR A 1 86 ? -9.555 13.625 3.786 1.00 88.38 86 THR A CA 1
ATOM 654 C C . THR A 1 86 ? -10.085 12.528 2.866 1.00 88.38 86 THR A C 1
ATOM 656 O O . THR A 1 86 ? -10.330 11.415 3.325 1.00 88.38 86 THR A O 1
ATOM 659 N N . GLU A 1 87 ? -10.226 12.811 1.573 1.00 92.00 87 GLU A N 1
ATOM 660 C CA . GLU A 1 87 ? -10.693 11.846 0.572 1.00 92.00 87 GLU A CA 1
ATOM 661 C C . GLU A 1 87 ? -9.595 10.849 0.180 1.00 92.00 87 GLU A C 1
ATOM 663 O O . GLU A 1 87 ? -9.898 9.755 -0.281 1.00 92.00 87 GLU A O 1
ATOM 668 N N . GLU A 1 88 ? -8.325 11.153 0.448 1.00 91.50 88 GLU A N 1
ATOM 669 C CA . GLU A 1 88 ? -7.221 10.200 0.276 1.00 91.50 88 GLU A CA 1
ATOM 670 C C . GLU A 1 88 ? -7.124 9.161 1.410 1.00 91.50 88 GLU A C 1
ATOM 672 O O . GLU A 1 88 ? -6.298 8.245 1.351 1.00 91.50 88 GLU A O 1
ATOM 677 N N . VAL A 1 89 ? -7.921 9.286 2.477 1.00 94.19 89 VAL A N 1
ATOM 678 C CA . VAL A 1 89 ? -7.796 8.440 3.672 1.00 94.19 89 VAL A CA 1
ATOM 679 C C . VAL A 1 89 ? -8.345 7.035 3.412 1.00 94.19 89 VAL A C 1
ATOM 681 O O . VAL A 1 89 ? -9.534 6.828 3.212 1.00 94.19 89 VAL A O 1
ATOM 684 N N . ALA A 1 90 ? -7.488 6.023 3.480 1.00 96.69 90 ALA A N 1
ATOM 685 C CA . ALA A 1 90 ? -7.914 4.628 3.479 1.00 96.69 90 ALA A CA 1
ATOM 686 C C . ALA A 1 90 ? -8.386 4.208 4.875 1.00 96.69 90 ALA A C 1
ATOM 688 O O . ALA A 1 90 ? -9.471 3.659 5.033 1.00 96.69 90 ALA A O 1
ATOM 689 N N . ILE A 1 91 ? -7.594 4.506 5.904 1.00 97.44 91 ILE A N 1
ATOM 690 C CA . ILE A 1 91 ? -7.910 4.130 7.283 1.00 97.44 91 ILE A CA 1
ATOM 691 C C . ILE A 1 91 ? -7.854 5.378 8.152 1.00 97.44 91 ILE A C 1
ATOM 693 O O . ILE A 1 91 ? -6.816 6.033 8.220 1.00 97.44 91 ILE A O 1
ATOM 697 N N . GLN A 1 92 ? -8.956 5.693 8.823 1.00 97.25 92 GLN A N 1
ATOM 698 C CA . GLN A 1 92 ? -9.028 6.763 9.809 1.00 97.25 92 GLN A CA 1
ATOM 699 C C . GLN A 1 92 ? -9.060 6.168 11.216 1.00 97.25 92 GLN A C 1
ATOM 701 O O . GLN A 1 92 ? -9.978 5.422 11.551 1.00 97.25 92 GLN A O 1
ATOM 706 N N . VAL A 1 93 ? -8.091 6.531 12.054 1.00 96.50 93 VAL A N 1
ATOM 707 C CA . VAL A 1 93 ? -8.021 6.135 13.464 1.00 96.50 93 VAL A CA 1
ATOM 708 C C . VAL A 1 93 ? -8.324 7.348 14.333 1.00 96.50 93 VAL A C 1
ATOM 710 O O . VAL A 1 93 ? -7.586 8.331 14.335 1.00 96.50 93 VAL A O 1
ATOM 713 N N . GLN A 1 94 ? -9.433 7.310 15.067 1.00 95.81 94 GLN A N 1
ATOM 714 C CA . GLN A 1 94 ? -9.793 8.408 15.961 1.00 95.81 94 GLN A CA 1
ATOM 715 C C . GLN A 1 94 ? -8.936 8.405 17.232 1.00 95.81 94 GLN A C 1
ATOM 717 O O . GLN A 1 94 ? -8.447 7.365 17.679 1.00 95.81 94 GLN A O 1
ATOM 722 N N . ALA A 1 95 ? -8.784 9.582 17.841 1.00 92.38 95 ALA A N 1
ATOM 723 C CA . ALA A 1 95 ? -7.983 9.765 19.047 1.00 92.38 95 ALA A CA 1
ATOM 724 C C . ALA A 1 95 ? -8.403 8.816 20.186 1.00 92.38 95 ALA A C 1
ATOM 726 O O . ALA A 1 95 ? -9.588 8.577 20.413 1.00 92.38 95 ALA A O 1
ATOM 727 N N . GLY A 1 96 ? -7.414 8.300 20.922 1.00 91.69 96 GLY A N 1
ATOM 728 C CA . GLY A 1 96 ? -7.633 7.362 22.029 1.00 91.69 96 GLY A CA 1
ATOM 729 C C . GLY A 1 96 ? -7.923 5.919 21.604 1.00 91.69 96 GLY A C 1
ATOM 730 O O . GLY A 1 96 ? -8.247 5.104 22.464 1.00 91.69 96 GLY A O 1
ATOM 731 N N . SER A 1 97 ? -7.816 5.606 20.311 1.00 93.38 97 SER A N 1
ATOM 732 C CA . SER A 1 97 ? -7.947 4.247 19.770 1.00 93.38 97 SER A CA 1
ATOM 733 C C . SER A 1 97 ? -6.580 3.622 19.504 1.00 93.38 97 SER A C 1
ATOM 735 O O . SER A 1 97 ? -5.612 4.338 19.248 1.00 93.38 97 SER A O 1
ATOM 737 N N . ASP A 1 98 ? -6.535 2.291 19.484 1.00 92.38 98 ASP A N 1
ATOM 738 C CA . ASP A 1 98 ? -5.363 1.512 19.079 1.00 92.38 98 ASP A CA 1
ATOM 739 C C . ASP A 1 98 ? -5.685 0.716 17.807 1.00 92.38 98 ASP A C 1
ATOM 741 O O . ASP A 1 98 ? -6.761 0.121 17.695 1.00 92.38 98 ASP A O 1
ATOM 745 N N . LEU A 1 99 ? -4.741 0.672 16.868 1.00 95.88 99 LEU A N 1
ATOM 746 C CA . LEU A 1 99 ? -4.840 -0.124 15.647 1.00 95.88 99 LEU A CA 1
ATOM 747 C C . LEU A 1 99 ? -3.561 -0.943 15.468 1.00 95.88 99 LEU A C 1
ATOM 749 O O . LEU A 1 99 ? -2.484 -0.371 15.295 1.00 95.88 99 LEU A O 1
ATOM 753 N N . ASP A 1 100 ? -3.707 -2.263 15.488 1.00 96.00 100 ASP A N 1
ATOM 754 C CA . ASP A 1 100 ? -2.667 -3.215 15.107 1.00 96.00 100 ASP A CA 1
ATOM 755 C C . ASP A 1 100 ? -2.991 -3.819 13.733 1.00 96.00 100 ASP A C 1
ATOM 757 O O . ASP A 1 100 ? -4.157 -4.052 13.393 1.00 96.00 100 ASP A O 1
ATOM 761 N N . LEU A 1 101 ? -1.955 -4.001 12.915 1.00 97.12 101 LEU A N 1
ATOM 762 C CA . LEU A 1 101 ? -2.061 -4.433 11.525 1.00 97.12 101 LEU A CA 1
ATOM 763 C C . LEU A 1 101 ? -1.135 -5.626 11.278 1.00 97.12 101 LEU A C 1
ATOM 765 O O . LEU A 1 101 ? 0.085 -5.541 11.418 1.00 97.12 101 LEU A O 1
ATOM 769 N N . GLU A 1 102 ? -1.711 -6.724 10.806 1.00 97.31 102 GLU A N 1
ATOM 770 C CA . GLU A 1 102 ? -0.996 -7.948 10.465 1.00 97.31 102 GLU A CA 1
ATOM 771 C C . GLU A 1 102 ? -1.279 -8.314 9.006 1.00 97.31 102 GLU A C 1
ATOM 773 O O . GLU A 1 102 ? -2.373 -8.733 8.646 1.00 97.31 102 GLU A O 1
ATOM 778 N N . ASP A 1 103 ? -0.280 -8.146 8.143 1.00 96.62 103 ASP A N 1
ATOM 779 C CA . ASP A 1 103 ? -0.435 -8.365 6.700 1.00 96.62 103 ASP A CA 1
ATOM 780 C C . ASP A 1 103 ? -1.594 -7.564 6.071 1.00 96.62 103 ASP A C 1
ATOM 782 O O . ASP A 1 103 ? -2.459 -8.089 5.368 1.00 96.62 103 ASP A O 1
ATOM 786 N N . VAL A 1 104 ? -1.615 -6.261 6.353 1.00 98.00 104 VAL A N 1
ATOM 787 C CA . VAL A 1 104 ? -2.584 -5.338 5.761 1.00 98.00 104 VAL A CA 1
ATOM 788 C C . VAL A 1 104 ? -1.928 -4.553 4.633 1.00 98.00 104 VAL A C 1
ATOM 790 O O . VAL A 1 104 ? -0.901 -3.894 4.836 1.00 98.00 104 VAL A O 1
ATOM 793 N N . GLU A 1 105 ? -2.515 -4.619 3.438 1.00 97.81 105 GLU A N 1
ATOM 794 C CA . GLU A 1 105 ? -2.119 -3.782 2.307 1.00 97.81 105 GLU A CA 1
ATOM 795 C C . GLU A 1 105 ? -3.007 -2.523 2.244 1.00 97.81 105 GLU A C 1
ATOM 797 O O . GLU A 1 105 ? -4.228 -2.599 2.376 1.00 97.81 105 GLU A O 1
ATOM 802 N N . VAL A 1 106 ? -2.409 -1.348 2.037 1.00 96.62 106 VAL A N 1
ATOM 803 C CA . VAL A 1 106 ? -3.126 -0.066 2.023 1.00 96.62 106 VAL A CA 1
ATOM 804 C C . VAL A 1 106 ? -2.837 0.715 0.747 1.00 96.62 106 VAL A C 1
ATOM 806 O O . VAL A 1 106 ? -1.682 0.957 0.385 1.00 96.62 106 VAL A O 1
ATOM 809 N N . ARG A 1 107 ? -3.899 1.192 0.096 1.00 94.19 107 ARG A N 1
ATOM 810 C CA . ARG A 1 107 ? -3.834 2.204 -0.962 1.00 94.19 107 ARG A CA 1
ATOM 811 C C . ARG A 1 107 ? -4.603 3.442 -0.506 1.00 94.19 107 ARG A C 1
ATOM 813 O O . ARG A 1 107 ? -5.817 3.403 -0.388 1.00 94.19 107 ARG A O 1
ATOM 820 N N . GLY A 1 108 ? -3.872 4.517 -0.218 1.00 91.81 108 GLY A N 1
ATOM 821 C CA . GLY A 1 108 ? -4.374 5.733 0.438 1.00 91.81 108 GLY A CA 1
ATOM 822 C C . GLY A 1 108 ? -3.603 6.060 1.723 1.00 91.81 108 GLY A C 1
ATOM 823 O O . GLY A 1 108 ? -2.596 5.415 2.043 1.00 91.81 108 GLY A O 1
ATOM 824 N N . LYS A 1 109 ? -4.039 7.081 2.459 1.00 91.75 109 LYS A N 1
ATOM 825 C CA . LYS A 1 109 ? -3.441 7.528 3.725 1.00 91.75 109 LYS A CA 1
ATOM 826 C C . LYS A 1 109 ? -3.971 6.708 4.906 1.00 91.75 109 LYS A C 1
ATOM 828 O O . LYS A 1 109 ? -5.150 6.363 4.941 1.00 91.75 109 LYS A O 1
ATOM 833 N N . ILE A 1 110 ? -3.114 6.437 5.888 1.00 93.75 110 ILE A N 1
ATOM 834 C CA . ILE A 1 110 ? -3.558 6.042 7.230 1.00 93.75 110 ILE A CA 1
ATOM 835 C C . ILE A 1 110 ? -3.473 7.288 8.109 1.00 93.75 110 ILE A C 1
ATOM 837 O O . ILE A 1 110 ? -2.391 7.839 8.302 1.00 93.75 110 ILE A O 1
ATOM 841 N N . ASP A 1 111 ? -4.614 7.769 8.584 1.00 92.88 111 ASP A N 1
ATOM 842 C CA . ASP A 1 111 ? -4.716 8.965 9.413 1.00 92.88 111 ASP A CA 1
ATOM 843 C C . ASP A 1 111 ? -4.923 8.586 10.883 1.00 92.88 111 ASP A C 1
ATOM 845 O O . ASP A 1 111 ? -5.635 7.629 11.184 1.00 92.88 111 ASP A O 1
ATOM 849 N N . GLY A 1 112 ? -4.295 9.324 11.800 1.00 90.62 112 GLY A N 1
ATOM 850 C CA . GLY A 1 112 ? -4.401 9.072 13.243 1.00 90.62 112 GLY A CA 1
ATOM 851 C C . GLY A 1 112 ? -3.349 8.133 13.847 1.00 90.62 112 GLY A C 1
ATOM 852 O O . GLY A 1 112 ? -3.412 7.854 15.041 1.00 90.62 112 GLY A O 1
ATOM 853 N N . LEU A 1 113 ? -2.347 7.689 13.074 1.00 86.88 113 LEU A N 1
ATOM 854 C CA . LEU A 1 113 ? -1.191 6.939 13.587 1.00 86.88 113 LEU A CA 1
ATOM 855 C C . LEU A 1 113 ? 0.100 7.758 13.493 1.00 86.88 113 LEU A C 1
ATOM 857 O O . LEU A 1 113 ? 0.487 8.208 12.416 1.00 86.88 113 LEU A O 1
ATOM 861 N N . ALA A 1 114 ? 0.816 7.893 14.614 1.00 79.81 114 ALA A N 1
ATOM 862 C CA . ALA A 1 114 ? 2.030 8.711 14.699 1.00 79.81 114 ALA A CA 1
ATOM 863 C C . ALA A 1 114 ? 3.131 8.282 13.711 1.00 79.81 114 ALA A C 1
ATOM 865 O O . ALA A 1 114 ? 3.827 9.130 13.161 1.00 79.81 114 ALA A O 1
ATOM 866 N N . MET A 1 115 ? 3.260 6.977 13.441 1.00 73.06 115 MET A N 1
ATOM 867 C CA . MET A 1 115 ? 4.260 6.449 12.502 1.00 73.06 115 MET A CA 1
ATOM 868 C C . MET A 1 115 ? 4.004 6.842 11.038 1.00 73.06 115 MET A C 1
ATOM 870 O O . MET A 1 115 ? 4.933 6.810 10.241 1.00 73.06 115 MET A O 1
ATOM 874 N N . GLU A 1 116 ? 2.774 7.220 10.681 1.00 77.50 116 GLU A N 1
ATOM 875 C CA . GLU A 1 116 ? 2.395 7.656 9.325 1.00 77.50 116 GLU A CA 1
ATOM 876 C C . GLU A 1 116 ? 2.281 9.192 9.224 1.00 77.50 116 GLU A C 1
ATOM 878 O O . GLU A 1 116 ? 2.055 9.730 8.144 1.00 77.50 116 GLU A O 1
ATOM 883 N N . ALA A 1 117 ? 2.459 9.918 10.335 1.00 67.31 117 ALA A N 1
ATOM 884 C CA . ALA A 1 117 ? 2.248 11.365 10.407 1.00 67.31 117 ALA A CA 1
ATOM 885 C C . ALA A 1 117 ? 3.442 12.206 9.911 1.00 67.31 117 ALA A C 1
ATOM 887 O O . ALA A 1 117 ? 3.293 13.409 9.706 1.00 67.31 117 ALA A O 1
ATOM 888 N N . ALA A 1 118 ? 4.623 11.602 9.737 1.00 63.03 118 ALA A N 1
ATOM 889 C CA . ALA A 1 118 ? 5.878 12.323 9.508 1.00 63.03 118 ALA A CA 1
ATOM 890 C C . ALA A 1 118 ? 6.180 12.664 8.033 1.00 63.03 118 ALA A C 1
ATOM 892 O O . ALA A 1 118 ? 7.206 13.283 7.756 1.00 63.03 118 ALA A O 1
ATOM 893 N N . GLY A 1 119 ? 5.320 12.297 7.077 1.00 71.38 119 GLY A N 1
ATOM 894 C CA . GLY A 1 119 ? 5.573 12.595 5.668 1.00 71.38 119 GLY A CA 1
ATOM 895 C C . GLY A 1 119 ? 4.457 12.181 4.716 1.00 71.38 119 GLY A C 1
ATOM 896 O O . GLY A 1 119 ? 3.374 11.766 5.124 1.00 71.38 119 GLY A O 1
ATOM 897 N N . HIS A 1 120 ? 4.740 12.288 3.419 1.00 80.50 120 HIS A N 1
ATOM 898 C CA . HIS A 1 120 ? 3.806 11.933 2.357 1.00 80.50 120 HIS A CA 1
ATOM 899 C C . HIS A 1 120 ? 4.299 10.724 1.571 1.00 80.50 120 HIS A C 1
ATOM 901 O O . HIS A 1 120 ? 5.468 10.624 1.198 1.00 80.50 120 HIS A O 1
ATOM 907 N N . TRP A 1 121 ? 3.374 9.821 1.264 1.00 89.75 121 TRP A N 1
ATOM 908 C CA . TRP A 1 121 ? 3.604 8.771 0.288 1.00 89.75 121 TRP A CA 1
ATOM 909 C C . TRP A 1 121 ? 3.447 9.347 -1.123 1.00 89.75 121 TRP A C 1
ATOM 911 O O . TRP A 1 121 ? 2.382 9.845 -1.490 1.00 89.75 121 TRP A O 1
ATOM 921 N N . ARG A 1 122 ? 4.522 9.293 -1.911 1.00 92.44 122 ARG A N 1
ATOM 922 C CA . ARG A 1 122 ? 4.578 9.730 -3.310 1.00 92.44 122 ARG A CA 1
ATOM 923 C C . ARG A 1 122 ? 5.248 8.641 -4.133 1.00 92.44 122 ARG A C 1
ATOM 925 O O . ARG A 1 122 ? 6.470 8.565 -4.205 1.00 92.44 122 ARG A O 1
ATOM 932 N N . TYR A 1 123 ? 4.444 7.779 -4.733 1.00 94.56 123 TYR A N 1
ATOM 933 C CA . TYR A 1 123 ? 4.907 6.708 -5.608 1.00 94.56 123 TYR A CA 1
ATOM 934 C C . TYR A 1 123 ? 3.861 6.461 -6.702 1.00 94.56 123 TYR A C 1
ATOM 936 O O . TYR A 1 123 ? 2.678 6.737 -6.482 1.00 94.56 123 TYR A O 1
ATOM 944 N N . PRO A 1 124 ? 4.251 5.946 -7.878 1.00 94.50 124 PRO A N 1
ATOM 945 C CA . PRO A 1 124 ? 3.302 5.722 -8.956 1.00 94.50 124 PRO A CA 1
ATOM 946 C C . PRO A 1 124 ? 2.379 4.553 -8.617 1.00 94.50 124 PRO A C 1
ATOM 948 O O . PRO A 1 124 ? 2.822 3.541 -8.077 1.00 94.50 124 PRO A O 1
ATOM 951 N N . LYS A 1 125 ? 1.094 4.631 -8.987 1.00 92.81 125 LYS A N 1
ATOM 952 C CA . LYS A 1 125 ? 0.201 3.466 -8.856 1.00 92.81 125 LYS A CA 1
ATOM 953 C C . LYS A 1 125 ? 0.631 2.316 -9.774 1.00 92.81 125 LYS A C 1
ATOM 955 O O . LYS A 1 125 ? 0.579 1.151 -9.364 1.00 92.81 125 LYS A O 1
ATOM 960 N N . THR A 1 126 ? 1.093 2.684 -10.967 1.00 94.81 126 THR A N 1
ATOM 961 C CA . THR A 1 126 ? 1.582 1.792 -12.015 1.00 94.81 126 THR A CA 1
ATOM 962 C C . THR A 1 126 ? 2.860 2.360 -12.618 1.00 94.81 126 THR A C 1
ATOM 964 O O . THR A 1 126 ? 2.929 3.551 -12.911 1.00 94.81 126 THR A O 1
ATOM 967 N N . LEU A 1 127 ? 3.846 1.502 -12.846 1.00 96.44 127 LEU A N 1
ATOM 968 C CA . LEU A 1 127 ? 5.084 1.804 -13.539 1.00 96.44 127 LEU A CA 1
ATOM 969 C C . LEU A 1 127 ? 5.151 0.989 -14.835 1.00 96.44 127 LEU A C 1
ATOM 971 O O . LEU A 1 127 ? 5.171 -0.244 -14.808 1.00 96.44 127 LEU A O 1
ATOM 975 N N . TYR A 1 128 ? 5.173 1.681 -15.971 1.00 95.31 128 TYR A N 1
ATOM 976 C CA . TYR A 1 128 ? 5.288 1.051 -17.281 1.00 95.31 128 TYR A CA 1
ATOM 977 C C . TYR A 1 128 ? 6.726 1.155 -17.785 1.00 95.31 128 TYR A C 1
ATOM 979 O O . TYR A 1 128 ? 7.236 2.253 -17.992 1.00 95.31 128 TYR A O 1
ATOM 987 N N . LEU A 1 129 ? 7.372 0.006 -17.979 1.00 94.19 129 LEU A N 1
ATOM 988 C CA . LEU A 1 129 ? 8.744 -0.095 -18.484 1.00 94.19 129 LEU A CA 1
ATOM 989 C C . LEU A 1 129 ? 8.830 0.105 -20.002 1.00 94.19 129 LEU A C 1
ATOM 991 O O . LEU A 1 129 ? 9.920 0.275 -20.538 1.00 94.19 129 LEU A O 1
ATOM 995 N N . GLY A 1 130 ? 7.697 0.058 -20.708 1.00 92.19 130 GLY A N 1
ATOM 996 C CA . GLY A 1 130 ? 7.693 0.060 -22.163 1.00 92.19 130 GLY A CA 1
ATOM 997 C C . GLY A 1 130 ? 8.187 -1.260 -22.744 1.00 92.19 130 GLY A C 1
ATOM 998 O O . GLY A 1 130 ? 7.895 -2.344 -22.230 1.00 92.19 130 GLY A O 1
ATOM 999 N N . GLN A 1 131 ? 8.912 -1.138 -23.852 1.00 91.88 131 GLN A N 1
ATOM 1000 C CA . GLN A 1 131 ? 9.579 -2.247 -24.516 1.00 91.88 131 GLN A CA 1
ATOM 1001 C C . GLN A 1 131 ? 11.054 -2.239 -24.121 1.00 91.88 131 GLN A C 1
ATOM 1003 O O . GLN A 1 131 ? 11.718 -1.210 -24.231 1.00 91.88 131 GLN A O 1
ATOM 1008 N N . VAL A 1 132 ? 11.561 -3.385 -23.682 1.00 91.00 132 VAL A N 1
ATOM 1009 C CA . VAL A 1 132 ? 12.972 -3.589 -23.344 1.00 91.00 132 VAL A CA 1
ATOM 1010 C C . VAL A 1 132 ? 13.580 -4.599 -24.309 1.00 91.00 132 VAL A C 1
ATOM 1012 O O . VAL A 1 132 ? 12.918 -5.560 -24.702 1.00 91.00 132 VAL A O 1
ATOM 1015 N N . SER A 1 133 ? 14.829 -4.384 -24.723 1.00 90.12 133 SER A N 1
ATOM 1016 C CA . SER A 1 133 ? 15.496 -5.318 -25.632 1.00 90.12 133 SER A CA 1
ATOM 1017 C C . SER A 1 133 ? 15.777 -6.653 -24.956 1.00 90.12 133 SER A C 1
ATOM 1019 O O . SER A 1 133 ? 16.206 -6.703 -23.800 1.00 90.12 133 SER A O 1
ATOM 1021 N N . SER A 1 134 ? 15.560 -7.732 -25.700 1.00 90.94 134 SER A N 1
ATOM 1022 C CA . SER A 1 134 ? 15.904 -9.083 -25.280 1.00 90.94 134 SER A CA 1
ATOM 1023 C C . SER A 1 134 ? 17.416 -9.258 -25.141 1.00 90.94 134 SER A C 1
ATOM 1025 O O . SER A 1 134 ? 18.208 -8.530 -25.738 1.00 90.94 134 SER A O 1
ATOM 1027 N N . SER A 1 135 ? 17.823 -10.265 -24.369 1.00 85.94 135 SER A N 1
ATOM 1028 C CA . SER A 1 135 ? 19.225 -10.689 -24.246 1.00 85.94 135 SER A CA 1
ATOM 1029 C C . SER A 1 135 ? 20.202 -9.625 -23.706 1.00 85.94 135 SER A C 1
ATOM 1031 O O . SER A 1 135 ? 21.416 -9.825 -23.756 1.00 85.94 135 SER A O 1
ATOM 1033 N N . SER A 1 136 ? 19.701 -8.529 -23.132 1.00 86.44 136 SER A N 1
ATOM 1034 C CA . SER A 1 136 ? 20.498 -7.474 -22.499 1.00 86.44 136 SER A CA 1
ATOM 1035 C C . SER A 1 136 ? 19.871 -7.022 -21.186 1.00 86.44 136 SER A C 1
ATOM 1037 O O . SER A 1 136 ? 18.650 -6.979 -21.068 1.00 86.44 136 SER A O 1
ATOM 1039 N N . GLU A 1 137 ? 20.703 -6.634 -20.224 1.00 91.38 137 GLU A N 1
ATOM 1040 C CA . GLU A 1 137 ? 20.229 -5.984 -19.001 1.00 91.38 137 GLU A CA 1
ATOM 1041 C C . GLU A 1 137 ? 19.839 -4.523 -19.261 1.00 91.38 137 GLU A C 1
ATOM 1043 O O . GLU A 1 137 ? 20.452 -3.850 -20.094 1.00 91.38 137 GLU A O 1
ATOM 1048 N N . HIS A 1 138 ? 18.867 -4.018 -18.499 1.00 90.62 138 HIS A N 1
ATOM 1049 C CA . HIS A 1 138 ? 18.400 -2.630 -18.563 1.00 90.62 138 HIS A CA 1
ATOM 1050 C C . HIS A 1 138 ? 18.374 -1.982 -17.186 1.00 90.62 138 HIS A C 1
ATOM 1052 O O . HIS A 1 138 ? 18.087 -2.638 -16.187 1.00 90.62 138 HIS A O 1
ATOM 1058 N N . GLY A 1 139 ? 18.640 -0.677 -17.146 1.00 92.31 139 GLY A N 1
ATOM 1059 C CA . GLY A 1 139 ? 18.498 0.154 -15.953 1.00 92.31 139 GLY A CA 1
ATOM 1060 C C . GLY A 1 139 ? 17.451 1.229 -16.136 1.00 92.31 139 GLY A C 1
ATOM 1061 O O . GLY A 1 139 ? 17.413 1.883 -17.175 1.00 92.31 139 GLY A O 1
ATOM 1062 N N . PHE A 1 140 ? 16.674 1.478 -15.091 1.00 95.06 140 PHE A N 1
ATOM 1063 C CA . PHE A 1 140 ? 15.753 2.601 -15.010 1.00 95.06 140 PHE A CA 1
ATOM 1064 C C . PHE A 1 140 ? 15.904 3.323 -13.681 1.00 95.06 140 PHE A C 1
ATOM 1066 O O . PHE A 1 140 ? 16.284 2.726 -12.674 1.00 95.06 140 PHE A O 1
ATOM 1073 N N . ARG A 1 141 ? 15.548 4.605 -13.666 1.00 95.94 141 ARG A N 1
ATOM 1074 C CA . ARG A 1 141 ? 15.445 5.401 -12.444 1.00 95.94 141 ARG A CA 1
ATOM 1075 C C . ARG A 1 141 ? 13.990 5.685 -12.119 1.00 95.94 141 ARG A C 1
ATOM 1077 O O . ARG A 1 141 ? 13.186 5.956 -13.012 1.00 95.94 141 ARG A O 1
ATOM 1084 N N . VAL A 1 142 ? 13.664 5.654 -10.834 1.00 97.31 142 VAL A N 1
ATOM 1085 C CA . VAL A 1 142 ? 12.350 6.028 -10.303 1.00 97.31 142 VAL A CA 1
ATOM 1086 C C . VAL A 1 142 ? 12.564 6.859 -9.053 1.00 97.31 142 VAL A C 1
ATOM 1088 O O . VAL A 1 142 ? 13.275 6.436 -8.150 1.00 97.31 142 VAL A O 1
ATOM 1091 N N . ARG A 1 143 ? 11.946 8.030 -8.968 1.00 96.81 143 ARG A N 1
ATOM 1092 C CA . ARG A 1 143 ? 12.017 8.887 -7.781 1.00 96.81 143 ARG A CA 1
ATOM 1093 C C . ARG A 1 143 ? 10.729 8.761 -7.001 1.00 96.81 143 ARG A C 1
ATOM 1095 O O . ARG A 1 143 ? 9.671 8.986 -7.568 1.00 96.81 143 ARG A O 1
ATOM 1102 N N . ILE A 1 144 ? 10.806 8.401 -5.727 1.00 96.19 144 ILE A N 1
ATOM 1103 C CA . ILE A 1 144 ? 9.637 8.272 -4.849 1.00 96.19 144 ILE A CA 1
ATOM 1104 C C . ILE A 1 144 ? 9.880 9.006 -3.536 1.00 96.19 144 ILE A C 1
ATOM 1106 O O . ILE A 1 144 ? 11.025 9.212 -3.145 1.00 96.19 144 ILE A O 1
ATOM 1110 N N . ALA A 1 145 ? 8.816 9.346 -2.818 1.00 93.94 145 ALA A N 1
ATOM 1111 C CA . ALA A 1 145 ? 8.905 9.715 -1.412 1.00 93.94 145 ALA A CA 1
ATOM 1112 C C . ALA A 1 145 ? 8.068 8.764 -0.555 1.00 93.94 145 ALA A C 1
ATOM 1114 O O . ALA A 1 145 ? 6.976 8.337 -0.939 1.00 93.94 145 ALA A O 1
ATOM 1115 N N . THR A 1 146 ? 8.600 8.408 0.608 1.00 92.44 146 THR A N 1
ATOM 1116 C CA . THR A 1 146 ? 7.946 7.500 1.557 1.00 92.44 146 THR A CA 1
ATOM 1117 C C . THR A 1 146 ? 7.680 8.239 2.861 1.00 92.44 146 THR A C 1
ATOM 1119 O O . THR A 1 146 ? 8.537 8.980 3.330 1.00 92.44 146 THR A O 1
ATOM 1122 N N . ALA A 1 147 ? 6.498 8.074 3.458 1.00 89.75 147 ALA A N 1
ATOM 1123 C CA . ALA A 1 147 ? 6.173 8.791 4.697 1.00 89.75 147 ALA A CA 1
ATOM 1124 C C . ALA A 1 147 ? 6.953 8.266 5.915 1.00 89.75 147 ALA A C 1
ATOM 1126 O O . ALA A 1 147 ? 7.098 8.970 6.909 1.00 89.75 147 ALA A O 1
ATOM 1127 N N . ALA A 1 148 ? 7.451 7.031 5.834 1.00 90.44 148 ALA A N 1
ATOM 1128 C CA . ALA A 1 148 ? 8.176 6.352 6.895 1.00 90.44 148 ALA A CA 1
ATOM 1129 C C . ALA A 1 148 ? 9.257 5.432 6.317 1.00 90.44 148 ALA A C 1
ATOM 1131 O O . ALA A 1 148 ? 9.191 5.025 5.152 1.00 90.44 148 ALA A O 1
ATOM 1132 N N . ALA A 1 149 ? 10.220 5.057 7.159 1.00 92.50 149 ALA A N 1
ATOM 1133 C CA . ALA A 1 149 ? 11.219 4.059 6.809 1.00 92.50 149 ALA A CA 1
ATOM 1134 C C . ALA A 1 149 ? 10.557 2.722 6.433 1.00 92.50 149 ALA A C 1
ATOM 1136 O O . ALA A 1 149 ? 9.652 2.233 7.117 1.00 92.50 149 ALA A O 1
ATOM 1137 N N . CYS A 1 150 ? 11.013 2.114 5.341 1.00 94.88 150 CYS A N 1
ATOM 1138 C CA . CYS A 1 150 ? 10.434 0.879 4.824 1.00 94.88 150 CYS A CA 1
ATOM 1139 C C . CYS A 1 150 ? 11.455 0.031 4.064 1.00 94.88 150 CYS A C 1
ATOM 1141 O O . CYS A 1 150 ? 12.566 0.465 3.759 1.00 94.88 150 CYS A O 1
ATOM 1143 N N . ARG A 1 151 ? 11.075 -1.211 3.762 1.00 97.69 151 ARG A N 1
ATOM 1144 C CA . ARG A 1 151 ? 11.777 -2.052 2.791 1.00 97.69 151 ARG A CA 1
ATOM 1145 C C . ARG A 1 151 ? 11.036 -2.042 1.469 1.00 97.69 151 ARG A C 1
ATOM 1147 O O . ARG A 1 151 ? 9.807 -2.078 1.467 1.00 97.69 151 ARG A O 1
ATOM 1154 N N . ILE A 1 152 ? 11.781 -2.052 0.374 1.00 98.25 152 ILE A N 1
ATOM 1155 C CA . ILE A 1 152 ? 11.244 -2.176 -0.976 1.00 98.25 152 ILE A CA 1
ATOM 1156 C C . ILE A 1 152 ? 11.768 -3.449 -1.638 1.00 98.25 152 ILE A C 1
ATOM 1158 O O . ILE A 1 152 ? 12.939 -3.803 -1.491 1.00 98.25 152 ILE A O 1
ATOM 1162 N N . SER A 1 153 ? 10.891 -4.162 -2.339 1.00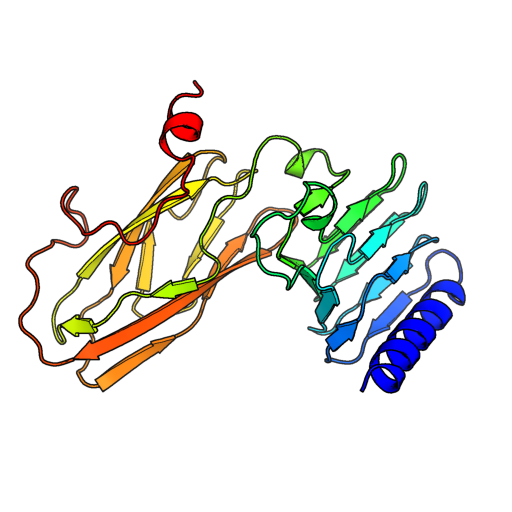 97.88 153 SER A N 1
ATOM 1163 C CA . SER A 1 153 ? 11.230 -5.412 -3.023 1.00 97.88 153 SER A CA 1
ATOM 1164 C C . SER A 1 153 ? 10.360 -5.623 -4.255 1.00 97.88 153 SER A C 1
ATOM 1166 O O . SER A 1 153 ? 9.164 -5.342 -4.218 1.00 97.88 153 SER A O 1
ATOM 1168 N N . SER A 1 154 ? 10.935 -6.175 -5.319 1.00 97.81 154 SER A N 1
ATOM 1169 C CA . SER A 1 154 ? 10.180 -6.669 -6.472 1.00 97.81 154 SER A CA 1
ATOM 1170 C C . SER A 1 154 ? 9.681 -8.094 -6.214 1.00 97.81 154 SER A C 1
ATOM 1172 O O . SER A 1 154 ? 10.431 -8.930 -5.715 1.00 97.81 154 SER A O 1
ATOM 1174 N N . GLU A 1 155 ? 8.431 -8.381 -6.576 1.00 96.44 155 GLU A N 1
ATOM 1175 C CA . GLU A 1 155 ? 7.894 -9.747 -6.682 1.00 96.44 155 GLU A CA 1
ATOM 1176 C C . GLU A 1 155 ? 8.021 -10.310 -8.110 1.00 96.44 155 GLU A C 1
ATOM 1178 O O . GLU A 1 155 ? 7.587 -11.427 -8.382 1.00 96.44 155 GLU A O 1
ATOM 1183 N N . VAL A 1 156 ? 8.593 -9.539 -9.041 1.00 95.25 156 VAL A N 1
ATOM 1184 C CA . VAL A 1 156 ? 8.761 -9.932 -10.443 1.00 95.25 156 VAL A CA 1
ATOM 1185 C C . VAL A 1 156 ? 10.159 -10.493 -10.650 1.00 95.25 156 VAL A C 1
ATOM 1187 O O . VAL A 1 156 ? 11.154 -9.793 -10.459 1.00 95.25 156 VAL A O 1
ATOM 1190 N N . THR A 1 157 ? 10.235 -11.758 -11.065 1.00 92.50 157 THR A N 1
ATOM 1191 C CA . THR A 1 157 ? 11.498 -12.408 -11.430 1.00 92.50 157 THR A CA 1
ATOM 1192 C C . THR A 1 157 ? 12.197 -11.638 -12.549 1.00 92.50 157 THR A C 1
ATOM 1194 O O . THR A 1 157 ? 11.573 -11.287 -13.547 1.00 92.50 157 THR A O 1
ATOM 1197 N N . GLY A 1 158 ? 13.499 -11.400 -12.385 1.00 92.31 158 GLY A N 1
ATOM 1198 C CA . GLY A 1 158 ? 14.298 -10.635 -13.341 1.00 92.31 158 GLY A CA 1
ATOM 1199 C C . GLY A 1 158 ? 14.157 -9.119 -13.209 1.00 92.31 158 GLY A C 1
ATOM 1200 O O . GLY A 1 158 ? 14.647 -8.407 -14.077 1.00 92.31 158 GLY A O 1
ATOM 1201 N N . ILE A 1 159 ? 13.489 -8.618 -12.161 1.00 95.69 159 ILE A N 1
ATOM 1202 C CA . ILE A 1 159 ? 13.481 -7.195 -11.809 1.00 95.69 159 ILE A CA 1
ATOM 1203 C C . ILE A 1 159 ? 14.028 -7.025 -10.396 1.00 95.69 159 ILE A C 1
ATOM 1205 O O . ILE A 1 159 ? 13.443 -7.523 -9.434 1.00 95.69 159 ILE A O 1
ATOM 1209 N N . GLU A 1 160 ? 15.103 -6.258 -10.262 1.00 97.00 160 GLU A N 1
ATOM 1210 C CA . GLU A 1 160 ? 15.695 -5.880 -8.981 1.00 97.00 160 GLU A CA 1
ATOM 1211 C C . GLU A 1 160 ? 15.472 -4.391 -8.700 1.00 97.00 160 GLU A C 1
ATOM 1213 O O . GLU A 1 160 ? 15.438 -3.566 -9.614 1.00 97.00 160 GLU A O 1
ATOM 1218 N N . VAL A 1 161 ? 15.334 -4.044 -7.418 1.00 97.38 161 VAL A N 1
ATOM 1219 C CA . VAL A 1 161 ? 15.172 -2.661 -6.945 1.00 97.38 161 VAL A CA 1
ATOM 1220 C C . VAL A 1 161 ? 16.295 -2.339 -5.971 1.00 97.38 161 VAL A C 1
ATOM 1222 O O . VAL A 1 161 ? 16.540 -3.106 -5.039 1.00 97.38 161 VAL A O 1
ATOM 1225 N N . SER A 1 162 ? 16.955 -1.199 -6.157 1.00 96.69 162 SER A N 1
ATOM 1226 C CA . SER A 1 162 ? 18.016 -0.716 -5.273 1.00 96.69 162 SER A CA 1
ATOM 1227 C C . SER A 1 162 ? 17.853 0.781 -4.984 1.00 96.69 162 SER A C 1
ATOM 1229 O O . SER A 1 162 ? 17.580 1.532 -5.918 1.00 96.69 162 SER A O 1
ATOM 1231 N N . PRO A 1 163 ? 18.040 1.253 -3.738 1.00 97.25 163 PRO A N 1
ATOM 1232 C CA . PRO A 1 163 ? 18.285 0.469 -2.523 1.00 97.25 163 PRO A CA 1
ATOM 1233 C C . PRO A 1 163 ? 17.040 -0.308 -2.053 1.00 97.25 163 PRO A C 1
ATOM 1235 O O . PRO A 1 163 ? 15.916 0.051 -2.388 1.00 97.25 163 PRO A O 1
ATOM 1238 N N . THR A 1 164 ? 17.228 -1.360 -1.243 1.00 97.88 164 THR A N 1
ATOM 1239 C CA . THR A 1 164 ? 16.127 -2.187 -0.692 1.00 97.88 164 THR A CA 1
ATOM 1240 C C . THR A 1 164 ? 15.624 -1.723 0.678 1.00 97.88 164 THR A C 1
ATOM 1242 O O . THR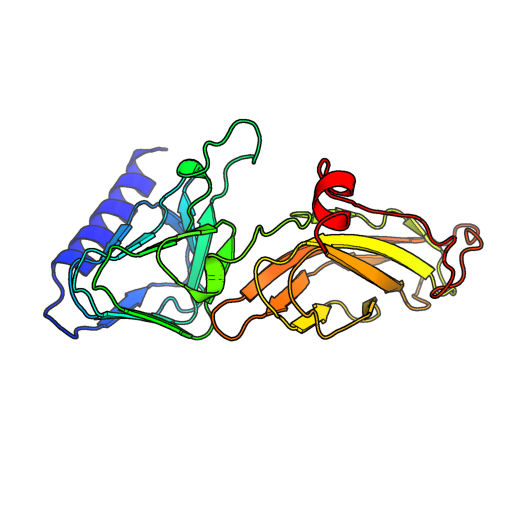 A 1 164 ? 14.572 -2.168 1.138 1.00 97.88 164 THR A O 1
ATOM 1245 N N . VAL A 1 165 ? 16.355 -0.826 1.345 1.00 97.69 165 VAL A N 1
ATOM 1246 C CA . VAL A 1 165 ? 15.982 -0.211 2.627 1.00 97.69 165 VAL A CA 1
ATOM 1247 C C . VAL A 1 165 ? 15.923 1.295 2.428 1.00 97.69 165 VAL A C 1
ATOM 1249 O O . VAL A 1 165 ? 16.906 1.901 2.007 1.00 97.69 165 VAL A O 1
ATOM 1252 N N . LEU A 1 166 ? 14.768 1.883 2.726 1.00 95.06 166 LEU A N 1
ATOM 1253 C CA . LEU A 1 166 ? 14.476 3.296 2.529 1.00 95.06 166 LEU A CA 1
ATOM 1254 C C . LEU A 1 166 ? 14.321 3.968 3.900 1.00 95.06 166 LEU A C 1
ATOM 1256 O O . LEU A 1 166 ? 13.570 3.453 4.732 1.00 95.06 166 LEU A O 1
ATOM 1260 N N . PRO A 1 167 ? 14.995 5.100 4.159 1.00 90.31 167 PRO A N 1
ATOM 1261 C CA . PRO A 1 167 ? 14.958 5.765 5.463 1.00 90.31 167 PRO A CA 1
ATOM 1262 C C . PRO A 1 167 ? 13.658 6.545 5.739 1.00 90.31 167 PRO A C 1
ATOM 1264 O O . PRO A 1 167 ? 13.456 6.985 6.867 1.00 90.31 167 PRO A O 1
ATOM 1267 N N . GLY A 1 168 ? 12.771 6.695 4.751 1.00 90.06 168 GLY A N 1
ATOM 1268 C CA . GLY A 1 168 ? 11.721 7.717 4.758 1.00 90.06 168 GLY A CA 1
ATOM 1269 C C . GLY A 1 168 ? 12.152 8.941 3.944 1.00 90.06 168 GLY A C 1
ATOM 1270 O O . GLY A 1 168 ? 13.343 9.156 3.724 1.00 90.06 168 GLY A O 1
ATOM 1271 N N . GLY A 1 169 ? 11.193 9.735 3.474 1.00 91.69 169 GLY A N 1
ATOM 1272 C CA . GLY A 1 169 ? 11.447 10.910 2.641 1.00 91.69 169 GLY A CA 1
ATOM 1273 C C . GLY A 1 169 ? 11.739 10.580 1.168 1.00 91.69 169 GLY A C 1
ATOM 1274 O O . GLY A 1 169 ? 11.429 9.470 0.713 1.00 91.69 169 GLY A O 1
ATOM 1275 N N . PRO A 1 170 ? 12.264 11.558 0.402 1.00 94.00 170 PRO A N 1
ATOM 1276 C CA . PRO A 1 170 ? 12.574 11.415 -1.018 1.00 94.00 170 PRO A CA 1
ATOM 1277 C C . PRO A 1 170 ? 13.779 10.495 -1.253 1.00 94.00 170 PRO A C 1
ATOM 1279 O O . PRO A 1 170 ? 14.820 10.623 -0.612 1.00 94.00 170 PRO A O 1
ATOM 1282 N N . VAL A 1 171 ? 13.657 9.587 -2.218 1.00 95.00 171 VAL A N 1
ATOM 1283 C CA . VAL A 1 171 ? 14.717 8.661 -2.630 1.00 95.00 171 VAL A CA 1
ATOM 1284 C C . VAL A 1 171 ? 14.648 8.384 -4.132 1.00 95.00 171 VAL A C 1
ATOM 1286 O O . VAL A 1 171 ? 13.569 8.238 -4.709 1.00 95.00 171 VAL A O 1
ATOM 1289 N N . GLU A 1 172 ? 15.811 8.311 -4.777 1.00 96.25 172 GLU A N 1
ATOM 1290 C CA . GLU A 1 172 ? 15.939 7.811 -6.146 1.00 96.25 172 GLU A CA 1
ATOM 1291 C C . GLU A 1 172 ? 16.281 6.316 -6.102 1.00 96.25 172 GLU A C 1
ATOM 1293 O O . GLU A 1 172 ? 17.252 5.900 -5.471 1.00 96.25 172 GLU A O 1
ATOM 1298 N N . LEU A 1 173 ? 15.451 5.514 -6.759 1.00 96.62 173 LEU A N 1
ATOM 1299 C CA . LEU A 1 173 ? 15.595 4.077 -6.920 1.00 96.62 173 LEU A CA 1
ATOM 1300 C C . LEU A 1 173 ? 16.194 3.765 -8.291 1.00 96.62 173 LEU A C 1
ATOM 1302 O O . LEU A 1 173 ? 15.835 4.387 -9.293 1.00 96.62 173 LEU A O 1
ATOM 1306 N N . GLN A 1 174 ? 17.027 2.733 -8.337 1.00 96.44 174 GLN A N 1
ATOM 1307 C CA . GLN A 1 174 ? 17.421 2.037 -9.552 1.00 96.44 174 GLN A CA 1
ATOM 1308 C C . GLN A 1 174 ? 16.602 0.756 -9.694 1.00 96.44 174 GLN A C 1
ATOM 1310 O O . GLN A 1 174 ? 16.525 -0.049 -8.763 1.00 96.44 174 GLN A O 1
ATOM 1315 N N . LEU A 1 175 ? 16.009 0.570 -10.869 1.00 96.19 175 LEU A N 1
ATOM 1316 C CA . LEU A 1 175 ? 15.406 -0.689 -11.284 1.00 96.19 175 LEU A CA 1
ATOM 1317 C C . LEU A 1 175 ? 16.315 -1.347 -12.309 1.00 96.19 175 LEU A C 1
ATOM 1319 O O . LEU A 1 175 ? 16.583 -0.757 -13.356 1.00 96.19 175 LEU A O 1
ATOM 1323 N N . LYS A 1 176 ? 16.754 -2.567 -12.023 1.00 95.50 176 LYS A N 1
ATOM 1324 C CA . LYS A 1 176 ? 17.493 -3.400 -12.968 1.00 95.50 176 LYS A CA 1
ATOM 1325 C C . LYS A 1 176 ? 16.550 -4.451 -13.525 1.00 95.50 176 LYS A C 1
ATOM 1327 O O . LYS A 1 176 ? 15.912 -5.160 -12.755 1.00 95.50 176 LYS A O 1
ATOM 1332 N N . VAL A 1 177 ? 16.472 -4.549 -14.844 1.00 94.69 177 VAL A N 1
ATOM 1333 C CA . VAL A 1 177 ? 15.816 -5.659 -15.537 1.00 94.69 177 VAL A CA 1
ATOM 1334 C C . VAL A 1 177 ? 16.909 -6.550 -16.103 1.00 94.69 177 VAL A C 1
ATOM 1336 O O . VAL A 1 177 ? 17.803 -6.066 -16.798 1.00 94.69 177 VAL A O 1
ATOM 1339 N N . ASP A 1 178 ? 16.858 -7.835 -15.784 1.00 93.75 178 ASP A N 1
ATOM 1340 C CA . ASP A 1 178 ? 17.834 -8.804 -16.264 1.00 93.75 178 ASP A CA 1
ATOM 1341 C C . ASP A 1 178 ? 17.737 -9.019 -17.779 1.00 93.75 178 ASP A C 1
ATOM 1343 O O . ASP A 1 178 ? 16.785 -8.623 -18.453 1.00 93.75 178 ASP A O 1
ATOM 1347 N N . SER A 1 179 ? 18.742 -9.704 -18.315 1.00 92.81 179 SER A N 1
ATOM 1348 C CA . SER A 1 179 ? 18.694 -10.242 -19.667 1.00 92.81 179 SER A CA 1
ATOM 1349 C C . SER A 1 179 ? 17.611 -11.321 -19.761 1.00 92.81 179 SER A C 1
ATOM 1351 O O . SER A 1 179 ? 17.733 -12.407 -19.188 1.00 92.81 179 SER A O 1
ATOM 1353 N N . LEU A 1 180 ? 16.529 -11.008 -20.474 1.00 92.94 180 LEU A N 1
ATOM 1354 C CA . LEU A 1 180 ? 15.348 -11.860 -20.601 1.00 92.94 180 LEU A CA 1
ATOM 1355 C C . LEU A 1 180 ? 15.126 -12.313 -22.045 1.00 92.94 180 LEU A C 1
ATOM 1357 O O . LEU A 1 180 ? 15.632 -11.726 -23.004 1.00 92.94 180 LEU A O 1
ATOM 1361 N N . ARG A 1 181 ? 14.350 -13.391 -22.194 1.00 93.62 181 ARG A N 1
ATOM 1362 C CA . ARG A 1 181 ? 14.003 -13.954 -23.503 1.00 93.62 181 ARG A CA 1
ATOM 1363 C C . ARG A 1 181 ? 13.046 -13.031 -24.250 1.00 93.62 181 ARG A C 1
ATOM 1365 O O . ARG A 1 181 ? 12.191 -12.399 -23.630 1.00 93.62 181 ARG A O 1
ATOM 1372 N N . ASN A 1 182 ? 13.153 -13.028 -25.576 1.00 94.88 182 ASN A N 1
ATOM 1373 C CA . ASN A 1 182 ? 12.151 -12.410 -26.438 1.00 94.88 182 ASN A CA 1
ATOM 1374 C C . ASN A 1 182 ? 10.738 -12.931 -26.109 1.00 94.88 182 ASN A C 1
ATOM 1376 O O . ASN A 1 182 ? 10.586 -14.077 -25.681 1.00 94.88 182 ASN A O 1
ATOM 1380 N N . ASP A 1 183 ? 9.734 -12.079 -26.309 1.00 93.62 183 ASP A N 1
ATOM 1381 C CA . ASP A 1 183 ? 8.315 -12.329 -26.028 1.00 93.62 183 ASP A CA 1
ATOM 1382 C C . ASP A 1 183 ? 7.997 -12.585 -24.541 1.00 93.62 183 ASP A C 1
ATOM 1384 O O . ASP A 1 183 ? 6.960 -13.157 -24.198 1.00 93.62 183 ASP A O 1
ATOM 1388 N N . THR A 1 184 ? 8.866 -12.140 -23.625 1.00 94.75 184 THR A N 1
ATOM 1389 C CA . THR A 1 184 ? 8.574 -12.174 -22.184 1.00 94.75 184 THR A CA 1
ATOM 1390 C C . THR A 1 184 ? 7.692 -10.989 -21.799 1.00 94.75 184 THR A C 1
ATOM 1392 O O . THR A 1 184 ? 8.037 -9.834 -22.056 1.00 94.75 184 THR A O 1
ATOM 1395 N N . PHE A 1 185 ? 6.574 -11.260 -21.124 1.00 94.75 185 PHE A N 1
ATOM 1396 C CA . PHE A 1 185 ? 5.753 -10.226 -20.499 1.00 94.75 185 PHE A CA 1
ATOM 1397 C C . PHE A 1 185 ? 6.142 -10.062 -19.030 1.00 94.75 185 PHE A C 1
ATOM 1399 O O . PHE A 1 185 ? 6.047 -11.004 -18.241 1.00 94.75 185 PHE A O 1
ATOM 1406 N N . LEU A 1 186 ? 6.575 -8.860 -18.663 1.00 94.94 186 LEU A N 1
ATOM 1407 C CA . LEU A 1 186 ? 6.849 -8.490 -17.282 1.00 94.94 186 LEU A CA 1
ATOM 1408 C C . LEU A 1 186 ? 5.558 -7.968 -16.663 1.00 94.94 186 LEU A C 1
ATOM 1410 O O . LEU A 1 186 ? 4.992 -6.999 -17.164 1.00 94.94 186 LEU A O 1
ATOM 1414 N N . TYR A 1 187 ? 5.099 -8.594 -15.580 1.00 96.25 187 TYR A N 1
ATOM 1415 C CA . TYR A 1 187 ? 3.939 -8.135 -14.821 1.00 96.25 187 TYR A CA 1
ATOM 1416 C C . TYR A 1 187 ? 4.008 -8.586 -13.368 1.00 96.25 187 TYR A C 1
ATOM 1418 O O . TYR A 1 187 ? 4.251 -9.757 -13.080 1.00 96.25 187 TYR A O 1
ATOM 1426 N N . GLY A 1 188 ? 3.746 -7.662 -12.451 1.00 97.12 188 GLY A N 1
ATOM 1427 C CA . GLY A 1 188 ? 3.590 -7.978 -11.038 1.00 97.12 188 GLY A CA 1
ATOM 1428 C C . GLY A 1 188 ? 3.677 -6.737 -10.172 1.00 97.12 188 GLY A C 1
ATOM 1429 O O . GLY A 1 188 ? 3.207 -5.667 -10.566 1.00 97.12 188 GLY A O 1
ATOM 1430 N N . ARG A 1 189 ? 4.243 -6.880 -8.973 1.00 97.69 189 ARG A N 1
ATOM 1431 C CA . ARG A 1 189 ? 4.266 -5.811 -7.972 1.00 97.69 189 ARG A CA 1
ATOM 1432 C C . ARG A 1 189 ? 5.674 -5.520 -7.483 1.00 97.69 189 ARG A C 1
ATOM 1434 O O . ARG A 1 189 ? 6.474 -6.427 -7.270 1.00 97.69 189 ARG A O 1
ATOM 1441 N N . ILE A 1 190 ? 5.930 -4.245 -7.228 1.00 98.12 190 ILE A N 1
ATOM 1442 C CA . ILE A 1 190 ? 6.966 -3.804 -6.299 1.00 98.12 190 ILE A CA 1
ATOM 1443 C C . ILE A 1 190 ? 6.259 -3.465 -4.988 1.00 98.12 190 ILE A C 1
ATOM 1445 O O . ILE A 1 190 ? 5.319 -2.671 -4.979 1.00 98.12 190 ILE A O 1
ATOM 1449 N N . LEU A 1 191 ? 6.690 -4.081 -3.892 1.00 98.00 191 LEU A N 1
ATOM 1450 C CA . LEU A 1 191 ? 6.133 -3.882 -2.560 1.00 98.00 191 LEU A CA 1
ATOM 1451 C C . LEU A 1 191 ? 6.967 -2.885 -1.765 1.00 98.00 191 LEU A C 1
ATOM 1453 O O . LEU A 1 191 ? 8.189 -2.996 -1.737 1.00 98.00 191 LEU A O 1
ATOM 1457 N N . LEU A 1 192 ? 6.295 -1.982 -1.056 1.00 97.25 192 LEU A N 1
ATOM 1458 C CA . LEU A 1 192 ? 6.863 -1.172 0.016 1.00 97.25 192 LEU A CA 1
ATOM 1459 C C . LEU A 1 192 ? 6.273 -1.669 1.336 1.00 97.25 192 LEU A C 1
ATOM 1461 O O . LEU A 1 192 ? 5.055 -1.676 1.508 1.00 97.25 192 LEU A O 1
ATOM 1465 N N . LYS A 1 193 ? 7.120 -2.110 2.262 1.00 96.25 193 LYS A N 1
ATOM 1466 C CA . LYS A 1 193 ? 6.706 -2.702 3.537 1.00 96.25 193 LYS A CA 1
ATOM 1467 C C . LYS A 1 193 ? 7.286 -1.916 4.705 1.00 96.25 193 LYS A C 1
ATOM 1469 O O . LYS A 1 193 ? 8.507 -1.871 4.874 1.00 96.25 193 LYS A O 1
ATOM 1474 N N . THR A 1 194 ? 6.415 -1.330 5.519 1.00 92.94 194 THR A N 1
ATOM 1475 C CA . THR A 1 194 ? 6.779 -0.768 6.828 1.00 92.94 194 THR A CA 1
ATOM 1476 C C . THR A 1 194 ? 6.628 -1.843 7.911 1.00 92.94 194 THR A C 1
ATOM 1478 O O . THR A 1 194 ? 6.271 -2.990 7.629 1.00 92.94 194 THR A O 1
ATOM 1481 N N . GLY A 1 195 ? 6.902 -1.490 9.170 1.00 87.81 195 GLY A N 1
ATOM 1482 C CA . GLY A 1 195 ? 6.526 -2.338 10.307 1.00 87.81 195 GLY A CA 1
ATOM 1483 C C . GLY A 1 195 ? 5.010 -2.456 10.512 1.00 87.81 195 GLY A C 1
ATOM 1484 O O . GLY A 1 195 ? 4.584 -3.322 11.262 1.00 87.81 195 GLY A O 1
ATOM 1485 N N . LEU A 1 196 ? 4.221 -1.608 9.844 1.00 88.31 196 LEU A N 1
ATOM 1486 C CA . LEU A 1 196 ? 2.784 -1.456 10.051 1.00 88.31 196 LEU A CA 1
ATOM 1487 C C . LEU A 1 196 ? 1.966 -2.006 8.873 1.00 88.31 196 LEU A C 1
ATOM 1489 O O . LEU A 1 196 ? 1.012 -2.741 9.069 1.00 88.31 196 LEU A O 1
ATOM 1493 N N . SER A 1 197 ? 2.315 -1.661 7.635 1.00 93.56 197 SER A N 1
ATOM 1494 C CA . SER A 1 197 ? 1.491 -1.960 6.460 1.00 93.56 197 SER A CA 1
ATOM 1495 C C . SER A 1 197 ? 2.330 -2.247 5.214 1.00 93.56 197 SER A C 1
ATOM 1497 O O . SER A 1 197 ? 3.547 -2.022 5.166 1.00 93.56 197 SER A O 1
ATOM 1499 N N . LYS A 1 198 ? 1.663 -2.779 4.188 1.00 96.12 198 LYS A N 1
ATOM 1500 C CA . LYS A 1 198 ? 2.212 -2.980 2.846 1.00 96.12 198 LYS A CA 1
ATOM 1501 C C . LYS A 1 198 ? 1.560 -2.008 1.864 1.00 96.12 198 LYS A C 1
ATOM 1503 O O . LYS A 1 198 ? 0.368 -1.736 1.933 1.00 96.12 198 LYS A O 1
ATOM 1508 N N . ARG A 1 199 ? 2.335 -1.522 0.907 1.00 96.25 199 ARG A N 1
ATOM 1509 C CA . ARG A 1 199 ? 1.892 -0.727 -0.244 1.00 96.25 199 ARG A CA 1
ATOM 1510 C C . ARG A 1 199 ? 2.491 -1.341 -1.500 1.00 96.25 199 ARG A C 1
ATOM 1512 O O . ARG A 1 199 ? 3.493 -2.052 -1.413 1.00 96.25 199 ARG A O 1
ATOM 1519 N N . TRP A 1 200 ? 1.907 -1.080 -2.664 1.00 96.62 200 TRP A N 1
ATOM 1520 C CA . TRP A 1 200 ? 2.405 -1.664 -3.905 1.00 96.62 200 TRP A CA 1
ATOM 1521 C C . TRP A 1 200 ? 2.328 -0.722 -5.102 1.00 96.62 200 TRP A C 1
ATOM 1523 O O . TRP A 1 200 ? 1.443 0.130 -5.215 1.00 96.62 200 TRP A O 1
ATOM 1533 N N . ILE A 1 201 ? 3.268 -0.943 -6.015 1.00 97.50 201 ILE A N 1
ATOM 1534 C CA . ILE A 1 201 ? 3.338 -0.368 -7.354 1.00 97.50 201 ILE A CA 1
ATOM 1535 C C . ILE A 1 201 ? 3.132 -1.526 -8.323 1.00 97.50 201 ILE A C 1
ATOM 1537 O O . ILE A 1 201 ? 3.856 -2.522 -8.251 1.00 97.50 201 ILE A O 1
ATOM 1541 N N . VAL A 1 202 ? 2.156 -1.420 -9.221 1.00 97.19 202 VAL A N 1
ATOM 1542 C CA . VAL A 1 202 ? 2.027 -2.388 -10.318 1.00 97.19 202 VAL A CA 1
ATOM 1543 C C . VAL A 1 202 ? 3.124 -2.095 -11.332 1.00 97.19 202 VAL A C 1
ATOM 1545 O O . VAL A 1 202 ? 3.279 -0.950 -11.738 1.00 97.19 202 VAL A O 1
ATOM 1548 N N . ILE A 1 203 ? 3.882 -3.099 -11.753 1.00 97.44 203 ILE A N 1
ATOM 1549 C CA . ILE A 1 203 ? 4.908 -2.952 -12.789 1.00 97.44 203 ILE A CA 1
ATOM 1550 C C . ILE A 1 203 ? 4.529 -3.776 -14.013 1.00 97.44 203 ILE A C 1
ATOM 1552 O O . ILE A 1 203 ? 4.019 -4.890 -13.877 1.00 97.44 203 ILE A O 1
ATOM 1556 N N . SER A 1 204 ? 4.756 -3.223 -15.205 1.00 96.75 204 SER A N 1
ATOM 1557 C CA . SER A 1 204 ? 4.505 -3.928 -16.465 1.00 96.75 204 SER A CA 1
ATOM 1558 C C . SER A 1 204 ? 5.484 -3.542 -17.574 1.00 96.75 204 SER A C 1
ATOM 1560 O O . SER A 1 204 ? 5.987 -2.420 -17.590 1.00 96.75 204 SER A O 1
ATOM 1562 N N . GLY A 1 205 ? 5.748 -4.459 -18.507 1.00 95.06 205 GLY A N 1
ATOM 1563 C CA . GLY A 1 205 ? 6.627 -4.230 -19.658 1.00 95.06 205 GLY A CA 1
ATOM 1564 C C . GLY A 1 205 ? 6.681 -5.418 -20.619 1.00 95.06 205 GLY A C 1
ATOM 1565 O O . GLY A 1 205 ? 6.202 -6.508 -20.303 1.00 95.06 205 GLY A O 1
ATOM 1566 N N . GLN A 1 206 ? 7.267 -5.211 -21.796 1.00 95.31 206 GLN A N 1
ATOM 1567 C CA . GLN A 1 206 ? 7.434 -6.243 -22.824 1.00 95.31 206 GLN A CA 1
ATOM 1568 C C . GLN A 1 206 ? 8.902 -6.387 -23.208 1.00 95.31 206 GLN A C 1
ATOM 1570 O O . GLN A 1 206 ? 9.567 -5.392 -23.480 1.00 95.31 206 GLN A O 1
ATOM 1575 N N . VAL A 1 207 ? 9.394 -7.621 -23.268 1.00 93.88 207 VAL A N 1
ATOM 1576 C CA . VAL A 1 207 ? 10.740 -7.927 -23.756 1.00 93.88 207 VAL A CA 1
ATOM 1577 C C . VAL A 1 207 ? 10.652 -8.307 -25.229 1.00 93.88 207 VAL A C 1
ATOM 1579 O O . VAL A 1 207 ? 10.011 -9.302 -25.561 1.00 93.88 207 VAL A O 1
ATOM 1582 N N . LEU A 1 208 ? 11.296 -7.529 -26.098 1.00 92.69 208 LEU A N 1
ATOM 1583 C CA . LEU A 1 208 ? 11.245 -7.698 -27.553 1.00 92.69 208 LEU A CA 1
ATOM 1584 C C . LEU A 1 208 ? 12.646 -7.738 -28.167 1.00 92.69 208 LEU A C 1
ATOM 1586 O O . LEU A 1 208 ? 13.600 -7.197 -27.611 1.00 92.69 208 LEU A O 1
ATOM 1590 N N . ASP A 1 209 ? 12.773 -8.325 -29.351 1.00 92.25 209 ASP A N 1
ATOM 1591 C CA . ASP A 1 209 ? 14.001 -8.294 -30.144 1.00 92.25 209 ASP A CA 1
ATOM 1592 C C . ASP A 1 209 ? 14.145 -6.947 -30.869 1.00 92.25 209 ASP A C 1
ATOM 1594 O O . ASP A 1 209 ? 13.897 -6.799 -32.066 1.00 92.25 209 ASP A O 1
ATOM 1598 N N . ILE A 1 210 ? 14.468 -5.922 -30.084 1.00 85.62 210 ILE A N 1
ATOM 1599 C CA . ILE A 1 210 ? 14.706 -4.548 -30.530 1.00 85.62 210 ILE A CA 1
ATOM 1600 C C . ILE A 1 210 ? 16.140 -4.130 -30.182 1.00 85.62 210 ILE A C 1
ATOM 1602 O O . ILE A 1 210 ? 16.723 -4.682 -29.247 1.00 85.62 210 ILE A O 1
ATOM 1606 N N . PRO A 1 211 ? 16.734 -3.149 -30.888 1.00 83.06 211 PRO A N 1
ATOM 1607 C CA . PRO A 1 211 ? 18.056 -2.645 -30.537 1.00 83.06 211 PRO A CA 1
ATOM 1608 C C . PRO A 1 211 ? 18.093 -2.140 -29.092 1.00 83.06 211 PRO A C 1
ATOM 1610 O O . PRO A 1 211 ? 17.236 -1.355 -28.684 1.00 83.06 211 PRO A O 1
ATOM 1613 N N . ALA A 1 212 ? 19.103 -2.562 -28.330 1.00 74.12 212 ALA A N 1
ATOM 1614 C CA . ALA A 1 212 ? 19.290 -2.084 -26.969 1.00 74.12 212 ALA A CA 1
ATOM 1615 C C . ALA A 1 212 ? 19.566 -0.577 -26.965 1.00 74.12 212 ALA A C 1
ATOM 1617 O O . ALA A 1 212 ? 20.541 -0.104 -27.556 1.00 74.12 212 ALA A O 1
ATOM 1618 N N . THR A 1 213 ? 18.740 0.187 -26.256 1.00 65.00 213 THR A N 1
ATOM 1619 C CA . THR A 1 213 ? 19.110 1.537 -25.833 1.00 65.00 213 THR A CA 1
ATOM 1620 C C . THR A 1 213 ? 20.238 1.413 -24.818 1.00 65.00 213 THR A C 1
ATOM 1622 O O . THR A 1 213 ? 20.067 0.827 -23.754 1.00 65.00 213 THR A O 1
ATOM 1625 N N . THR A 1 214 ? 21.421 1.917 -25.167 1.00 54.12 214 THR A N 1
ATOM 1626 C CA . THR A 1 214 ? 22.638 1.853 -24.349 1.00 54.12 214 THR A CA 1
ATOM 1627 C C . THR A 1 214 ? 22.482 2.653 -23.055 1.00 54.12 214 THR A C 1
ATOM 1629 O O . THR A 1 214 ? 22.910 3.802 -22.969 1.00 54.12 214 THR A O 1
ATOM 1632 N N . SER A 1 215 ? 21.880 2.059 -22.031 1.00 60.00 215 SER A N 1
ATOM 1633 C CA . SER A 1 215 ? 21.903 2.576 -20.664 1.00 60.00 215 SER A CA 1
ATOM 1634 C C . SER A 1 215 ? 22.345 1.465 -19.726 1.00 60.00 215 SER A C 1
ATOM 1636 O O . SER A 1 215 ? 21.608 0.505 -19.510 1.00 60.00 215 SER A O 1
ATOM 1638 N N . SER A 1 216 ? 23.556 1.587 -19.178 1.00 63.22 216 SER A N 1
ATOM 1639 C CA . SER A 1 216 ? 24.053 0.634 -18.185 1.00 63.22 216 SER A CA 1
ATOM 1640 C C . SER A 1 216 ? 23.134 0.620 -16.956 1.00 63.22 216 SER A C 1
ATOM 1642 O O . SER A 1 216 ? 22.698 1.696 -16.531 1.00 63.22 216 SER A O 1
ATOM 1644 N N . PRO A 1 217 ? 22.891 -0.553 -16.343 1.00 60.03 217 PRO A N 1
ATOM 1645 C CA . PRO A 1 217 ? 21.904 -0.726 -15.277 1.00 60.03 217 PRO A CA 1
ATOM 1646 C C . PRO A 1 217 ? 22.126 0.163 -14.045 1.00 60.03 217 PRO A C 1
ATOM 1648 O O . PRO A 1 217 ? 21.179 0.501 -13.347 1.00 60.03 217 PRO A O 1
ATOM 1651 N N . SER A 1 218 ? 23.368 0.594 -13.823 1.00 62.12 218 SER A N 1
ATOM 1652 C CA . SER A 1 218 ? 23.798 1.444 -12.710 1.00 62.12 218 SER A CA 1
ATOM 1653 C C . SER A 1 218 ? 24.259 2.849 -13.130 1.00 62.12 218 SER A C 1
ATOM 1655 O O . SER A 1 218 ? 24.888 3.563 -12.348 1.00 62.12 218 SER A O 1
ATOM 1657 N N . SER A 1 219 ? 23.963 3.270 -14.366 1.00 69.94 219 SER A N 1
ATOM 1658 C CA . SER A 1 219 ? 24.363 4.586 -14.874 1.00 69.94 219 SER A CA 1
ATOM 1659 C C . SER A 1 219 ? 23.467 5.710 -14.334 1.00 69.94 219 SER A C 1
ATOM 1661 O O . SER A 1 219 ? 22.242 5.596 -14.406 1.00 69.94 219 SER A O 1
ATOM 1663 N N . PRO A 1 220 ? 24.028 6.865 -13.922 1.00 66.00 220 PRO A N 1
ATOM 1664 C CA . PRO A 1 220 ? 23.237 8.066 -13.632 1.00 66.00 220 PRO A CA 1
ATOM 1665 C C . PRO A 1 220 ? 22.498 8.612 -14.872 1.00 66.00 220 PRO A C 1
ATOM 1667 O O . PRO A 1 220 ? 21.612 9.452 -14.744 1.00 66.00 220 PRO A O 1
ATOM 1670 N N . GLN A 1 221 ? 22.838 8.128 -16.073 1.00 75.44 221 GLN A N 1
ATOM 1671 C CA . GLN A 1 221 ? 22.158 8.455 -17.329 1.00 75.44 221 GLN A CA 1
ATOM 1672 C C . GLN A 1 221 ? 21.008 7.494 -17.669 1.00 75.44 221 GLN A C 1
ATOM 1674 O O . GLN A 1 221 ? 20.395 7.647 -18.723 1.00 75.44 221 GLN A O 1
ATOM 1679 N N . ALA A 1 222 ? 20.704 6.510 -16.813 1.00 85.00 222 ALA A N 1
ATOM 1680 C CA . ALA A 1 222 ? 19.558 5.633 -17.024 1.00 85.00 222 ALA A CA 1
ATOM 1681 C C . ALA A 1 222 ? 18.248 6.450 -17.141 1.00 85.00 222 ALA A C 1
ATOM 1683 O O . ALA A 1 222 ? 18.100 7.483 -16.466 1.00 85.00 222 ALA A O 1
ATOM 1684 N N . PRO A 1 223 ? 17.303 6.026 -17.998 1.00 90.75 223 PRO A N 1
ATOM 1685 C CA . PRO A 1 223 ? 16.039 6.725 -18.203 1.00 90.75 223 PRO A CA 1
ATOM 1686 C C . PRO A 1 223 ? 15.247 6.850 -16.896 1.00 90.75 223 PRO A C 1
ATOM 1688 O O . PRO A 1 223 ? 15.097 5.882 -16.149 1.00 90.75 223 PRO A O 1
ATOM 1691 N N . LEU A 1 224 ? 14.738 8.054 -16.623 1.00 94.06 224 LEU A N 1
ATOM 1692 C CA . LEU A 1 224 ? 13.814 8.308 -15.520 1.00 94.06 224 LEU A CA 1
ATOM 1693 C C . LEU A 1 224 ? 12.403 7.916 -15.965 1.00 94.06 224 LEU A C 1
ATOM 1695 O O . LEU A 1 224 ? 11.870 8.511 -16.898 1.00 94.06 224 LEU A O 1
ATOM 1699 N N . LEU A 1 225 ? 11.809 6.923 -15.306 1.00 95.19 225 LEU A N 1
ATOM 1700 C CA . LEU A 1 225 ? 10.462 6.446 -15.631 1.00 95.19 225 LEU A CA 1
ATOM 1701 C C . LEU A 1 225 ? 9.366 7.241 -14.933 1.00 95.19 225 LEU A C 1
ATOM 1703 O O . LEU A 1 225 ? 8.271 7.383 -15.472 1.00 95.19 225 LEU A O 1
ATOM 1707 N N . TRP A 1 226 ? 9.630 7.701 -13.712 1.00 96.69 226 TRP A N 1
ATOM 1708 C CA . TRP A 1 226 ? 8.639 8.415 -12.923 1.00 96.69 226 TRP A CA 1
ATOM 1709 C C . TRP A 1 226 ? 9.290 9.244 -11.821 1.00 96.69 226 TRP A C 1
ATOM 1711 O O . TRP A 1 226 ? 10.260 8.813 -11.192 1.00 96.69 226 TRP A O 1
ATOM 1721 N N . GLU A 1 227 ? 8.704 10.406 -11.567 1.00 95.81 227 GLU A N 1
ATOM 1722 C CA . GLU A 1 227 ? 8.921 11.220 -10.378 1.00 95.81 227 GLU A CA 1
ATOM 1723 C C . GLU A 1 227 ? 7.608 11.922 -10.004 1.00 95.81 227 GLU A C 1
ATOM 1725 O O . GLU A 1 227 ? 6.764 12.143 -10.882 1.00 95.81 227 GLU A O 1
ATOM 1730 N N . PRO A 1 228 ? 7.391 12.260 -8.723 1.00 92.94 228 PRO A N 1
ATOM 1731 C CA . PRO A 1 228 ? 6.222 13.032 -8.344 1.00 92.94 228 PRO A CA 1
ATOM 1732 C C . PRO A 1 228 ? 6.365 14.485 -8.821 1.00 92.94 228 PRO A C 1
ATOM 1734 O O . PRO A 1 228 ? 7.470 15.020 -8.905 1.00 92.94 228 PRO A O 1
ATOM 1737 N N . HIS A 1 229 ? 5.245 15.149 -9.112 1.00 90.94 229 HIS A N 1
ATOM 1738 C CA . HIS A 1 229 ? 5.245 16.523 -9.635 1.00 90.9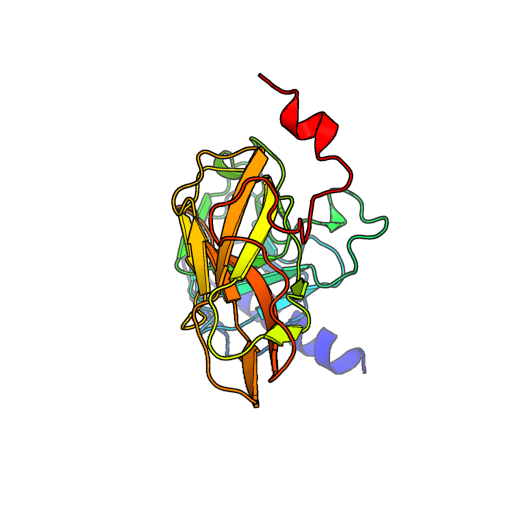4 229 HIS A CA 1
ATOM 1739 C C . HIS A 1 229 ? 5.890 17.541 -8.672 1.00 90.94 229 HIS A C 1
ATOM 1741 O O . HIS A 1 229 ? 6.430 18.554 -9.107 1.00 90.94 229 HIS A O 1
ATOM 1747 N N . ASP A 1 230 ? 5.851 17.262 -7.367 1.00 89.38 230 ASP A N 1
ATOM 1748 C CA . ASP A 1 230 ? 6.412 18.058 -6.274 1.00 89.38 230 ASP A CA 1
ATOM 1749 C C . ASP A 1 230 ? 7.837 17.614 -5.873 1.00 89.38 230 ASP A C 1
ATOM 1751 O O . ASP A 1 230 ? 8.356 18.051 -4.843 1.00 89.38 230 ASP A O 1
ATOM 1755 N N . TRP A 1 231 ? 8.511 16.783 -6.686 1.00 92.06 231 TRP A N 1
ATOM 1756 C CA . TRP A 1 231 ? 9.829 16.209 -6.373 1.00 92.06 231 TRP A CA 1
ATOM 1757 C C . TRP A 1 231 ? 10.871 17.244 -5.935 1.00 92.06 231 TRP A C 1
ATOM 1759 O O . TRP A 1 231 ? 11.559 17.046 -4.931 1.00 92.06 231 TRP A O 1
ATOM 1769 N N . ALA A 1 232 ? 10.970 18.363 -6.659 1.00 90.06 232 ALA A N 1
ATOM 1770 C CA . ALA A 1 232 ? 11.932 19.417 -6.352 1.00 90.06 232 ALA A CA 1
ATOM 1771 C C . ALA A 1 232 ? 11.754 19.939 -4.916 1.00 90.06 232 ALA A C 1
ATOM 1773 O O . ALA A 1 232 ? 12.729 20.015 -4.172 1.00 90.06 232 ALA A O 1
ATOM 1774 N N . SER A 1 233 ? 10.511 20.202 -4.503 1.00 88.38 233 SER A N 1
ATOM 1775 C CA . SER A 1 233 ? 10.172 20.689 -3.162 1.00 88.38 233 SER A CA 1
ATOM 1776 C C . SER A 1 233 ? 10.439 19.649 -2.073 1.00 88.38 233 SER A C 1
ATOM 1778 O O . SER A 1 233 ? 10.918 19.995 -0.995 1.00 88.38 233 SER A O 1
ATOM 1780 N N . LEU A 1 234 ? 10.181 18.369 -2.357 1.00 86.25 234 LEU A N 1
ATOM 1781 C CA . LEU A 1 234 ? 10.453 17.279 -1.418 1.00 86.25 234 LEU A CA 1
ATOM 1782 C C . LEU A 1 234 ? 11.959 17.116 -1.172 1.00 86.25 234 LEU A C 1
ATOM 1784 O O . LEU A 1 234 ? 12.382 16.959 -0.029 1.00 86.25 234 LEU A O 1
ATOM 1788 N N . SER A 1 235 ? 12.766 17.208 -2.233 1.00 79.56 235 SER A N 1
ATOM 1789 C CA . SER A 1 235 ? 14.221 16.991 -2.197 1.00 79.56 235 SER A CA 1
ATOM 1790 C C . SER A 1 235 ? 15.037 18.111 -1.535 1.00 79.56 235 SER A C 1
ATOM 1792 O O . SER A 1 235 ? 16.211 17.914 -1.238 1.00 79.56 235 SER A O 1
ATOM 1794 N N . THR A 1 236 ? 14.431 19.278 -1.294 1.00 72.31 236 THR A N 1
ATOM 1795 C CA . THR A 1 236 ? 15.087 20.442 -0.668 1.00 72.31 236 THR A CA 1
ATOM 1796 C C . THR A 1 236 ? 14.945 20.505 0.853 1.00 72.31 236 THR A C 1
ATOM 1798 O O . THR A 1 236 ? 15.475 21.428 1.470 1.00 72.31 236 THR A O 1
ATOM 1801 N N . THR A 1 237 ? 14.226 19.561 1.462 1.00 54.78 237 THR A N 1
ATOM 1802 C CA . THR A 1 237 ? 14.030 19.530 2.918 1.00 54.78 237 THR A CA 1
ATOM 1803 C C . THR A 1 237 ? 15.258 18.873 3.571 1.00 54.78 237 THR A C 1
ATOM 1805 O O . THR A 1 237 ? 15.539 17.724 3.227 1.00 54.78 237 THR A O 1
ATOM 1808 N N . PRO A 1 238 ? 16.021 19.590 4.421 1.00 44.94 238 PRO A N 1
ATOM 1809 C CA . PRO A 1 238 ? 17.237 19.075 5.054 1.00 44.94 238 PRO A CA 1
ATOM 1810 C C . PRO A 1 238 ? 16.974 17.977 6.090 1.00 44.94 238 PRO A C 1
ATOM 1812 O O . PRO A 1 238 ? 15.881 17.984 6.704 1.00 44.94 238 PRO A O 1
#

Mean predicted aligned error: 5.23 Å

Sequence (238 aa):
MSNVFDQLRRQVQADLDGLHQGGSLELGRQEYPGPLTIRRSMTLEGHGATIWALTGPVLIVEAGAKVHLKNLRVEVTGEDIDMSPTEEVAIQVQAGSDLDLEDVEVRGKIDGLAMEAAGHWRYPKTLYLGQVSSSSEHGFRVRIATAAACRISSEVTGIEVSPTVLPGGPVELQLKVDSLRNDTFLYGRILLKTGLSKRWIVISGQVLDIPATTSSPSSPQAPLLWEPHDWASLSTTP

Nearest PDB structures (foldseek):
  2yr3-assembly1_A  TM=5.802E-01  e=2.437E-02  Homo sapiens
  2yd6-assembly1_A-2  TM=6.047E-01  e=5.371E-02  Homo sapiens
  2dm3-assembly1_A  TM=4.448E-01  e=3.008E-02  Homo sapiens
  4yh6-assembly1_A  TM=5.121E-01  e=7.766E-02  Mus musculus
  5wy8-assembly1_B  TM=4.460E-01  e=1.804E-01  Homo sapiens